Protein AF-A0A926W5D8-F1 (afdb_monomer)

Structure (mmCIF, N/CA/C/O backbone):
data_AF-A0A926W5D8-F1
#
_entry.id   AF-A0A926W5D8-F1
#
loop_
_atom_site.group_PDB
_atom_site.id
_atom_site.type_symbol
_atom_site.label_atom_id
_atom_site.label_alt_id
_atom_site.label_comp_id
_atom_site.label_asym_id
_atom_site.label_entity_id
_atom_site.label_seq_id
_atom_site.pdbx_PDB_ins_code
_atom_site.Cartn_x
_atom_site.Cartn_y
_atom_site.Cartn_z
_atom_site.occupancy
_atom_site.B_iso_or_equiv
_atom_site.auth_seq_id
_atom_site.auth_comp_id
_atom_site.auth_asym_id
_atom_site.auth_atom_id
_atom_site.pdbx_PDB_model_num
ATOM 1 N N . MET A 1 1 ? -8.464 -60.034 20.228 1.00 58.16 1 MET A N 1
ATOM 2 C CA . MET A 1 1 ? -7.398 -59.024 20.022 1.00 58.16 1 MET A CA 1
ATOM 3 C C . MET A 1 1 ? -7.076 -58.786 18.545 1.00 58.16 1 MET A C 1
ATOM 5 O O . MET A 1 1 ? -7.146 -57.639 18.139 1.00 58.16 1 MET A O 1
ATOM 9 N N . ARG A 1 2 ? -6.805 -59.811 17.714 1.00 66.62 2 ARG A N 1
ATOM 10 C CA . ARG A 1 2 ? -6.496 -59.608 16.275 1.00 66.62 2 ARG A CA 1
ATOM 11 C C . ARG A 1 2 ? -7.641 -59.012 15.434 1.00 66.62 2 ARG A C 1
ATOM 13 O O . ARG A 1 2 ? -7.372 -58.169 14.594 1.00 66.62 2 ARG A O 1
ATOM 20 N N . SER A 1 3 ? -8.904 -59.389 15.672 1.00 74.62 3 SER A N 1
ATOM 21 C CA . SER A 1 3 ? -10.040 -58.833 14.907 1.00 74.62 3 SER A CA 1
ATOM 22 C C . SER A 1 3 ? -10.302 -57.352 15.201 1.00 74.62 3 SER A C 1
ATOM 24 O O . 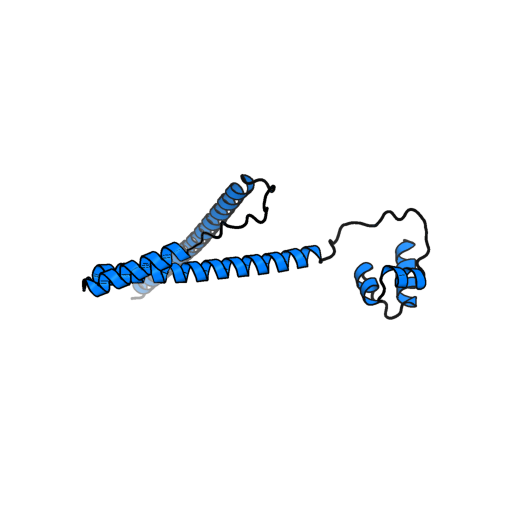SER A 1 3 ? -10.658 -56.614 14.291 1.00 74.62 3 SER A O 1
ATOM 26 N N . GLN A 1 4 ? -10.075 -56.915 16.445 1.00 73.50 4 GLN A N 1
ATOM 27 C CA . GLN A 1 4 ? -10.210 -55.515 16.861 1.00 73.50 4 GLN A CA 1
ATOM 28 C C . GLN A 1 4 ? -9.165 -54.640 16.154 1.00 73.50 4 GLN A C 1
ATOM 30 O O . GLN A 1 4 ? -9.511 -53.661 15.511 1.00 73.50 4 GLN A O 1
ATOM 35 N N . GLN A 1 5 ? -7.900 -55.078 16.156 1.00 73.25 5 GLN A N 1
ATOM 36 C CA . GLN A 1 5 ? -6.801 -54.380 15.476 1.00 73.25 5 GLN A CA 1
ATOM 37 C C . GLN A 1 5 ? -7.017 -54.265 13.961 1.00 73.25 5 GLN A C 1
ATOM 39 O O . GLN A 1 5 ? -6.606 -53.286 13.345 1.00 73.25 5 GLN A O 1
ATOM 44 N N . GLN A 1 6 ? -7.671 -55.254 13.352 1.00 78.94 6 GLN A N 1
ATOM 45 C CA . GLN A 1 6 ? -7.955 -55.253 11.920 1.00 78.94 6 GLN A CA 1
ATOM 46 C C . GLN A 1 6 ? -9.129 -54.330 11.558 1.00 78.94 6 GLN A C 1
ATOM 48 O O . GLN A 1 6 ? -9.092 -53.680 10.516 1.00 78.94 6 GLN A O 1
ATOM 53 N N . GLN A 1 7 ? -10.129 -54.214 12.438 1.00 81.69 7 GLN A N 1
ATOM 54 C CA . GLN A 1 7 ? -11.195 -53.215 12.313 1.00 81.69 7 GLN A CA 1
ATOM 55 C C . GLN A 1 7 ? -10.663 -51.792 12.510 1.00 81.69 7 GLN A C 1
ATOM 57 O O . GLN A 1 7 ? -10.988 -50.913 11.714 1.00 81.69 7 GLN A O 1
ATOM 62 N N . ASP A 1 8 ? -9.794 -51.580 13.501 1.00 80.12 8 ASP A N 1
ATOM 63 C CA . ASP A 1 8 ? -9.169 -50.279 13.758 1.00 80.12 8 ASP A CA 1
ATOM 64 C C . ASP A 1 8 ? -8.292 -49.839 12.576 1.00 80.12 8 ASP A C 1
ATOM 66 O O . ASP A 1 8 ? -8.332 -48.682 12.159 1.00 80.12 8 ASP A O 1
ATOM 70 N N . PHE A 1 9 ? -7.546 -50.767 11.969 1.00 83.06 9 PHE A N 1
ATOM 71 C CA . PHE A 1 9 ? -6.726 -50.477 10.792 1.00 83.06 9 PHE A CA 1
ATOM 72 C C . PHE A 1 9 ? -7.561 -50.087 9.563 1.00 83.06 9 PHE A C 1
ATOM 74 O O . PHE A 1 9 ? -7.244 -49.102 8.893 1.00 83.06 9 PHE A O 1
ATOM 81 N N . GLU A 1 10 ? -8.651 -50.805 9.273 1.00 84.44 10 GLU A N 1
ATOM 82 C CA . GLU A 1 10 ? -9.549 -50.437 8.168 1.00 84.44 10 GLU A CA 1
ATOM 83 C C . GLU A 1 10 ? -10.284 -49.114 8.441 1.00 84.44 10 GLU A C 1
ATOM 85 O O . GLU A 1 10 ? -10.462 -48.312 7.524 1.00 84.44 10 GLU A O 1
ATOM 90 N N . ALA A 1 11 ? -10.638 -48.818 9.696 1.00 83.31 11 ALA A N 1
ATOM 91 C CA . ALA A 1 11 ? -11.208 -47.524 10.071 1.00 83.31 11 ALA A CA 1
ATOM 92 C C . ALA A 1 11 ? -10.214 -46.370 9.843 1.00 83.31 11 ALA A C 1
ATOM 94 O O . ALA A 1 11 ? -10.575 -45.349 9.255 1.00 83.31 11 ALA A O 1
ATOM 95 N N . ILE A 1 12 ? -8.946 -46.546 10.231 1.00 82.56 12 ILE A N 1
ATOM 96 C CA . ILE A 1 12 ? -7.879 -45.561 9.993 1.00 82.56 12 ILE A CA 1
ATOM 97 C C . ILE A 1 12 ? -7.663 -45.345 8.493 1.00 82.56 12 ILE A C 1
ATOM 99 O O . ILE A 1 12 ? -7.577 -44.206 8.035 1.00 82.56 12 ILE A O 1
ATOM 103 N N . LYS A 1 13 ? -7.623 -46.423 7.709 1.00 84.00 13 LYS A N 1
ATOM 104 C CA . LYS A 1 13 ? -7.460 -46.366 6.253 1.00 84.00 13 LYS A CA 1
ATOM 105 C C . LYS A 1 13 ? -8.616 -45.632 5.572 1.00 84.00 13 LYS A C 1
ATOM 107 O O . LYS A 1 13 ? -8.371 -44.772 4.727 1.00 84.00 13 LYS A O 1
ATOM 112 N N . ASN A 1 14 ? -9.855 -45.914 5.968 1.00 84.44 14 ASN A N 1
ATOM 113 C CA . ASN A 1 14 ? -11.032 -45.225 5.441 1.00 84.44 14 ASN A CA 1
ATOM 114 C C . ASN A 1 14 ? -11.037 -43.737 5.813 1.00 84.44 14 ASN A C 1
ATOM 116 O O . ASN A 1 14 ? -11.341 -42.902 4.964 1.00 84.44 14 ASN A O 1
ATOM 120 N N . ASN A 1 15 ? -10.628 -43.392 7.037 1.00 84.38 15 ASN A N 1
ATOM 121 C CA . ASN A 1 15 ? -10.503 -42.000 7.469 1.00 84.38 15 ASN A CA 1
ATOM 122 C C . ASN A 1 15 ? -9.410 -41.250 6.698 1.00 84.38 15 ASN A C 1
ATOM 124 O O . ASN A 1 15 ? -9.640 -40.127 6.256 1.00 84.38 15 ASN A O 1
ATOM 128 N N . LEU A 1 16 ? -8.247 -41.868 6.480 1.00 81.44 16 LEU A N 1
ATOM 129 C CA . LEU A 1 16 ? -7.168 -41.281 5.679 1.00 81.44 16 LEU A CA 1
ATOM 130 C C . LEU A 1 16 ? -7.580 -41.098 4.216 1.00 81.44 16 LEU A C 1
ATOM 132 O O . LEU A 1 16 ? -7.290 -40.062 3.620 1.00 81.44 16 LEU A O 1
ATOM 136 N N . TYR A 1 17 ? -8.296 -42.068 3.647 1.00 83.44 17 TYR A N 1
ATOM 137 C CA . TYR A 1 17 ? -8.824 -41.967 2.291 1.00 83.44 17 TYR A CA 1
ATOM 138 C C . TYR A 1 17 ? -9.866 -40.847 2.173 1.00 83.44 17 TYR A C 1
ATOM 140 O O . TYR A 1 17 ? -9.778 -40.016 1.270 1.00 83.44 17 TYR A O 1
ATOM 148 N N . ALA A 1 18 ? -10.809 -40.764 3.115 1.00 82.50 18 ALA A N 1
ATOM 149 C CA . ALA A 1 18 ? -11.809 -39.701 3.159 1.00 82.50 18 ALA A CA 1
ATOM 150 C C . ALA A 1 18 ? -11.169 -38.314 3.340 1.00 82.50 18 ALA A C 1
ATOM 152 O O . ALA A 1 18 ? -11.553 -37.371 2.648 1.00 82.50 18 ALA A O 1
ATOM 153 N N . ALA A 1 19 ? -10.155 -38.202 4.202 1.00 80.12 19 ALA A N 1
ATOM 154 C CA . ALA A 1 19 ? -9.382 -36.977 4.376 1.00 80.12 19 ALA A CA 1
ATOM 155 C C . ALA A 1 19 ? -8.660 -36.585 3.079 1.00 80.12 19 ALA A C 1
ATOM 157 O O . ALA A 1 19 ? -8.774 -35.443 2.646 1.00 80.12 19 ALA A O 1
ATOM 158 N N . GLY A 1 20 ? -8.003 -37.532 2.400 1.00 77.31 20 GLY A N 1
ATOM 159 C CA . GLY A 1 20 ? -7.343 -37.288 1.115 1.00 77.31 20 GLY A CA 1
ATOM 160 C C . GLY A 1 20 ? -8.312 -36.815 0.027 1.00 77.31 20 GLY A C 1
ATOM 161 O O . GLY A 1 20 ? -8.051 -35.820 -0.648 1.00 77.31 20 GLY A O 1
ATOM 162 N N . VAL A 1 21 ? -9.472 -37.468 -0.099 1.00 83.88 21 VAL A N 1
ATOM 163 C CA . VAL A 1 21 ? -10.533 -37.055 -1.033 1.00 83.88 21 VAL A CA 1
ATOM 164 C C . VAL A 1 21 ? -11.063 -35.662 -0.686 1.00 83.88 21 VAL A C 1
ATOM 166 O O . VAL A 1 21 ? -11.302 -34.858 -1.586 1.00 83.88 21 VAL A O 1
ATOM 169 N N . SER A 1 22 ? -11.228 -35.353 0.602 1.00 77.69 22 SER A N 1
ATOM 170 C CA . SER A 1 22 ? -11.664 -34.032 1.058 1.00 77.69 22 SER A CA 1
ATOM 171 C C . SER A 1 22 ? -10.646 -32.946 0.713 1.00 77.69 22 SER A C 1
ATOM 173 O O . SER A 1 22 ? -11.037 -31.886 0.232 1.00 77.69 22 SER A O 1
ATOM 175 N N . THR A 1 23 ? -9.351 -33.206 0.893 1.00 81.19 23 THR A N 1
ATOM 176 C CA . THR A 1 23 ? -8.285 -32.252 0.557 1.00 81.19 23 THR A CA 1
ATOM 177 C C . THR A 1 23 ? -8.233 -31.974 -0.942 1.00 81.19 23 THR A C 1
ATOM 179 O O . THR A 1 23 ? -8.147 -30.820 -1.348 1.00 81.19 23 THR A O 1
ATOM 182 N N . VAL A 1 24 ? -8.354 -33.008 -1.781 1.00 81.12 24 VAL A N 1
ATOM 183 C CA . VAL A 1 24 ? -8.385 -32.834 -3.244 1.00 81.12 24 VAL A CA 1
ATOM 184 C C . VAL A 1 24 ? -9.626 -32.053 -3.679 1.00 81.12 24 VAL A C 1
ATOM 186 O O . VAL A 1 24 ? -9.532 -31.175 -4.532 1.00 81.12 24 VAL A O 1
ATOM 189 N N . LYS A 1 25 ? -10.788 -32.312 -3.066 1.00 81.81 25 LYS A N 1
ATOM 190 C CA . LYS A 1 25 ? -12.007 -31.529 -3.320 1.00 81.81 25 LYS A CA 1
ATOM 191 C C . LYS A 1 25 ? -11.865 -30.073 -2.881 1.00 81.81 25 LYS A C 1
ATOM 193 O O . LYS A 1 25 ? -12.323 -29.196 -3.601 1.00 81.81 25 LYS A O 1
ATOM 198 N N . ALA A 1 26 ? -11.222 -29.815 -1.744 1.00 77.25 26 ALA A N 1
ATOM 199 C CA . ALA A 1 26 ? -10.960 -28.459 -1.273 1.00 77.25 26 ALA A CA 1
ATOM 200 C C . ALA A 1 26 ? -10.006 -27.708 -2.213 1.00 77.25 26 ALA A C 1
ATOM 202 O O . ALA A 1 26 ? -10.279 -26.565 -2.563 1.00 77.25 26 ALA A O 1
ATOM 203 N N . ALA A 1 27 ? -8.944 -28.366 -2.689 1.00 75.94 27 ALA A N 1
ATOM 204 C CA . ALA A 1 27 ? -8.030 -27.794 -3.675 1.00 75.94 27 ALA A CA 1
ATOM 205 C C . ALA A 1 27 ? -8.747 -27.478 -4.998 1.00 75.94 27 ALA A C 1
ATOM 207 O O . ALA A 1 27 ? -8.574 -26.395 -5.546 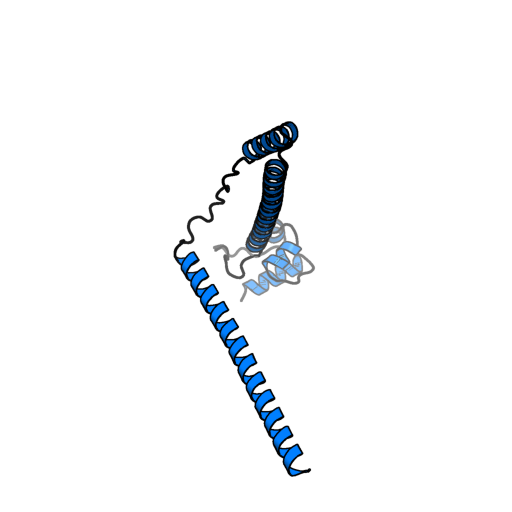1.00 75.94 27 ALA A O 1
ATOM 208 N N . LYS A 1 28 ? -9.617 -28.382 -5.465 1.00 80.75 28 LYS A N 1
ATOM 209 C CA . LYS A 1 28 ? -10.431 -28.154 -6.664 1.00 80.75 28 LYS A CA 1
ATOM 210 C C . LYS A 1 28 ? -11.416 -26.995 -6.485 1.00 80.75 28 LYS A C 1
ATOM 212 O O . LYS A 1 28 ? -11.543 -26.166 -7.373 1.00 80.75 28 LYS A O 1
ATOM 217 N N . ALA A 1 29 ? -12.072 -26.897 -5.329 1.00 78.88 29 ALA A N 1
ATOM 218 C CA . ALA A 1 29 ? -12.956 -25.773 -5.028 1.00 78.88 29 ALA A CA 1
ATOM 219 C C . ALA A 1 29 ? -12.185 -24.442 -4.968 1.00 78.88 29 ALA A C 1
ATOM 221 O O . ALA A 1 29 ? -12.692 -23.419 -5.413 1.00 78.88 29 ALA A O 1
ATOM 222 N N . GLN A 1 30 ? -10.951 -24.452 -4.458 1.00 73.19 30 GLN A N 1
ATOM 223 C CA . GLN A 1 30 ? -10.083 -23.275 -4.453 1.00 73.19 30 GLN A CA 1
ATOM 224 C C . GLN A 1 30 ? -9.671 -22.861 -5.874 1.00 73.19 30 GLN A C 1
ATOM 226 O O . GLN A 1 30 ? -9.662 -21.671 -6.177 1.00 73.19 30 GLN A O 1
ATOM 231 N N . GLU A 1 31 ? -9.370 -23.825 -6.746 1.00 74.62 31 GLU A N 1
ATOM 232 C CA . GLU A 1 31 ? -9.093 -23.581 -8.165 1.00 74.62 31 GLU A CA 1
ATOM 233 C C . GLU A 1 31 ? -10.324 -23.010 -8.883 1.00 74.62 31 GLU A C 1
ATOM 235 O O . GLU A 1 31 ? -10.219 -21.997 -9.564 1.00 74.62 31 GLU A O 1
ATOM 240 N N . GLU A 1 32 ? -11.508 -23.588 -8.667 1.00 78.12 32 GLU A N 1
ATOM 241 C CA . GLU A 1 32 ? -12.767 -23.097 -9.242 1.00 78.12 32 GLU A CA 1
ATOM 242 C C . GLU A 1 32 ? -13.097 -21.674 -8.767 1.00 78.12 32 GLU A C 1
ATOM 244 O O . GLU A 1 32 ? -13.471 -20.826 -9.579 1.00 78.12 32 GLU A O 1
ATOM 249 N N . MET A 1 33 ? -12.904 -21.370 -7.477 1.00 70.56 33 MET A N 1
ATOM 250 C CA . MET A 1 33 ? -13.068 -20.009 -6.953 1.00 70.56 33 MET A CA 1
ATOM 251 C C . MET A 1 33 ? -12.072 -19.039 -7.586 1.00 70.56 33 MET A C 1
ATOM 253 O O . MET A 1 33 ? -12.460 -17.933 -7.951 1.00 70.56 33 MET A O 1
ATOM 257 N N . PHE A 1 34 ? -10.811 -19.446 -7.751 1.00 75.69 34 PHE A N 1
ATOM 258 C CA . PHE A 1 34 ? -9.791 -18.615 -8.384 1.00 75.69 34 PHE A CA 1
ATOM 259 C C . PHE A 1 34 ? -10.142 -18.311 -9.845 1.00 75.69 34 PHE A C 1
ATOM 261 O O . PHE A 1 34 ? -10.134 -17.148 -10.249 1.00 75.69 34 PHE A O 1
ATOM 268 N N . THR A 1 35 ? -10.539 -19.324 -10.615 1.00 74.81 35 THR A N 1
ATOM 269 C CA . THR A 1 35 ? -10.989 -19.153 -12.002 1.00 74.81 35 THR A CA 1
ATOM 270 C C . THR A 1 35 ? -12.215 -18.251 -12.078 1.00 74.81 35 THR A C 1
ATOM 272 O O . THR A 1 35 ? -12.209 -17.297 -12.844 1.00 74.81 35 THR A O 1
ATOM 275 N N . THR A 1 36 ? -13.207 -18.452 -11.207 1.00 75.25 36 THR A N 1
ATOM 276 C CA . THR A 1 36 ? -14.405 -17.596 -11.149 1.00 75.25 36 THR A CA 1
ATOM 277 C C . THR A 1 36 ? -14.040 -16.143 -10.828 1.00 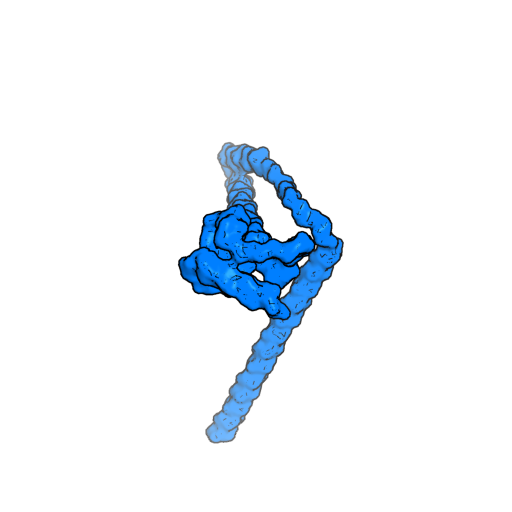75.25 36 THR A C 1
ATOM 279 O O . THR A 1 36 ? -14.591 -15.216 -11.413 1.00 75.25 36 THR A O 1
ATOM 282 N N . THR A 1 37 ? -13.083 -15.910 -9.920 1.00 64.94 37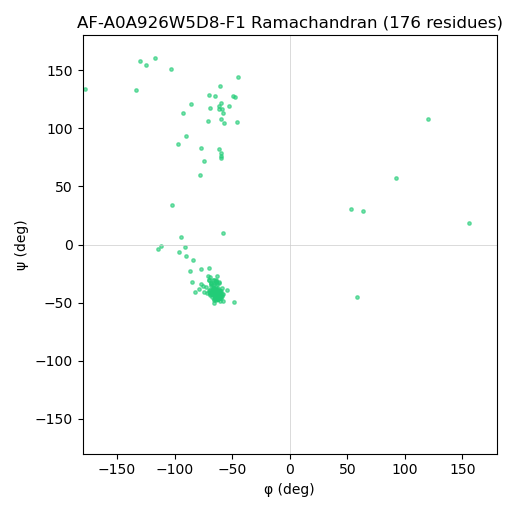 THR A N 1
ATOM 283 C CA . THR A 1 37 ? -12.612 -14.546 -9.630 1.00 64.94 37 THR A CA 1
ATOM 284 C C . THR A 1 37 ? -11.839 -13.932 -10.790 1.00 64.94 37 THR A C 1
ATOM 286 O O . THR A 1 37 ? -11.968 -12.734 -11.021 1.00 64.94 37 THR A O 1
ATOM 289 N N . LEU A 1 38 ? -11.065 -14.724 -11.535 1.00 67.56 38 LEU A N 1
ATOM 290 C CA . LEU A 1 38 ? -10.379 -14.252 -12.735 1.00 67.56 38 LEU A CA 1
ATOM 291 C C . LEU A 1 38 ? -11.364 -13.921 -13.852 1.00 67.56 38 LEU A C 1
ATOM 293 O O . LEU A 1 38 ? -11.201 -12.887 -14.487 1.00 67.56 38 LEU A O 1
ATOM 297 N N . GLU A 1 39 ? -12.390 -14.747 -14.049 1.00 71.00 39 GLU A N 1
ATOM 298 C CA . GLU A 1 39 ? -13.462 -14.502 -15.013 1.00 71.00 39 GLU A CA 1
ATOM 299 C C . GLU A 1 39 ? -14.237 -13.230 -14.648 1.00 71.00 39 GLU A C 1
ATOM 301 O O . GLU A 1 39 ? -14.377 -12.342 -15.484 1.00 71.00 39 GLU A O 1
ATOM 306 N N . ALA A 1 40 ? -14.618 -13.065 -13.376 1.00 70.75 40 ALA A N 1
ATOM 307 C CA . ALA A 1 40 ? -15.280 -11.855 -12.888 1.00 70.75 40 ALA A CA 1
ATOM 308 C C . ALA A 1 40 ? -14.402 -10.598 -13.027 1.00 70.75 40 ALA A C 1
ATOM 310 O O . ALA A 1 40 ? -14.901 -9.523 -13.358 1.00 70.75 40 ALA A O 1
ATOM 311 N N . LEU A 1 41 ? -13.089 -10.717 -12.797 1.00 64.19 41 LEU A N 1
ATOM 312 C CA . LEU A 1 41 ? -12.147 -9.631 -13.062 1.00 64.19 41 LEU A CA 1
ATOM 313 C C . LEU A 1 41 ? -12.066 -9.349 -14.564 1.00 64.19 41 LEU A C 1
ATOM 315 O O . LEU A 1 41 ? -12.175 -8.193 -14.953 1.00 64.19 41 LEU A O 1
ATOM 319 N N . SER A 1 42 ? -11.927 -10.366 -15.415 1.00 65.94 42 SER A N 1
ATOM 320 C CA . SER A 1 42 ? -11.874 -10.165 -16.864 1.00 65.94 42 SER A CA 1
ATOM 321 C C . SER A 1 42 ? -13.151 -9.532 -17.406 1.00 65.94 42 SER A C 1
ATOM 323 O O . SER A 1 42 ? -13.050 -8.602 -18.190 1.00 65.94 42 SER A O 1
ATOM 325 N N . GLU A 1 43 ? -14.330 -9.920 -16.918 1.00 66.56 43 GLU A N 1
ATOM 326 C CA . GLU A 1 43 ? -15.610 -9.332 -17.321 1.00 66.56 43 GLU A CA 1
ATOM 327 C C . GLU A 1 43 ? -15.733 -7.874 -16.840 1.00 66.56 43 GLU A C 1
ATOM 329 O O . GLU A 1 43 ? -16.164 -6.996 -17.591 1.00 66.56 43 GLU A O 1
ATOM 334 N N . ALA A 1 44 ? -15.261 -7.574 -15.622 1.00 61.22 44 ALA A N 1
ATOM 335 C CA . ALA A 1 44 ? -15.187 -6.203 -15.117 1.00 61.22 44 ALA A CA 1
ATOM 336 C C . ALA A 1 44 ? -14.220 -5.319 -15.928 1.00 61.22 44 ALA A C 1
ATOM 338 O O . ALA A 1 44 ? -14.463 -4.119 -16.070 1.00 61.22 44 ALA A O 1
ATOM 339 N N . TYR A 1 45 ? -13.144 -5.897 -16.469 1.00 56.44 45 TYR A N 1
ATOM 340 C CA . TYR A 1 45 ? -12.174 -5.187 -17.304 1.00 56.44 45 TYR A CA 1
ATOM 341 C C . TYR A 1 45 ? -12.584 -5.120 -18.784 1.00 56.44 45 TYR A C 1
ATOM 343 O O . TYR A 1 45 ? -12.319 -4.109 -19.419 1.00 56.44 45 TYR A O 1
ATOM 351 N N . GLU A 1 46 ? -13.278 -6.114 -19.341 1.00 55.56 46 GLU A N 1
ATOM 352 C CA . GLU A 1 46 ? -13.780 -6.089 -20.726 1.00 55.56 46 GLU A CA 1
ATOM 353 C C . GLU A 1 46 ? -14.907 -5.058 -20.921 1.00 55.56 46 GLU A C 1
ATOM 355 O O . GLU A 1 46 ? -15.038 -4.484 -22.004 1.00 55.56 46 GLU A O 1
ATOM 360 N N . GLY A 1 47 ? -15.671 -4.748 -19.865 1.00 50.09 47 GLY A N 1
ATOM 361 C CA . GLY A 1 47 ? -16.634 -3.639 -19.851 1.00 50.09 47 GLY A CA 1
ATOM 362 C C . GLY A 1 47 ? -15.993 -2.242 -19.842 1.00 50.09 47 GLY A C 1
ATOM 363 O O . GLY A 1 47 ? -16.635 -1.267 -20.239 1.00 50.09 47 GLY A O 1
ATOM 364 N N . MET A 1 48 ? -14.721 -2.131 -19.444 1.00 49.12 48 MET A N 1
ATOM 365 C CA . MET A 1 48 ? -13.902 -0.929 -19.609 1.00 49.12 48 MET A CA 1
ATOM 366 C C . MET A 1 48 ? -13.052 -1.103 -20.862 1.00 49.12 48 MET A C 1
ATOM 368 O O . MET A 1 48 ? -11.918 -1.572 -20.809 1.00 49.12 48 MET A O 1
ATOM 372 N N . GLY A 1 49 ? -13.612 -0.739 -22.017 1.00 43.34 49 GLY A N 1
ATOM 373 C CA . GLY A 1 49 ? -12.857 -0.719 -23.266 1.00 43.34 49 GLY A CA 1
ATOM 374 C C . GLY A 1 49 ? -11.479 -0.073 -23.075 1.00 43.34 49 GLY A C 1
ATOM 375 O O . GLY A 1 49 ? -11.335 0.891 -22.331 1.00 43.34 49 GLY A O 1
ATOM 376 N N . VAL A 1 50 ? -10.477 -0.595 -23.786 1.00 46.41 50 VAL A N 1
ATOM 377 C CA . VAL A 1 50 ? -9.039 -0.229 -23.762 1.00 46.41 50 VAL A CA 1
ATOM 378 C C . VAL A 1 50 ? -8.759 1.256 -24.105 1.00 46.41 50 VAL A C 1
ATOM 380 O O . VAL A 1 50 ? -7.619 1.680 -24.268 1.00 46.41 50 VAL A O 1
ATOM 383 N N . ASN A 1 51 ? -9.790 2.089 -24.184 1.00 41.06 51 ASN A N 1
ATOM 384 C CA . ASN A 1 51 ? -9.677 3.528 -24.287 1.00 41.06 51 ASN A CA 1
ATOM 385 C C . ASN A 1 51 ? -9.729 4.127 -22.882 1.00 41.06 51 ASN A C 1
ATOM 387 O O . ASN A 1 51 ? -10.778 4.132 -22.250 1.00 41.06 51 ASN A O 1
ATOM 391 N N . GLN A 1 52 ? -8.599 4.702 -22.471 1.00 41.53 52 GLN A N 1
ATOM 392 C CA . GLN A 1 52 ? -8.371 5.437 -21.224 1.00 41.53 52 GLN A CA 1
ATOM 393 C C . GLN A 1 52 ? -7.853 4.608 -20.036 1.00 41.53 52 GLN A C 1
ATOM 395 O O . GLN A 1 52 ? -8.321 4.737 -18.912 1.00 41.53 52 GLN A O 1
ATOM 400 N N . ILE A 1 53 ? -6.713 3.936 -20.227 1.00 43.50 53 ILE A N 1
ATOM 401 C CA . ILE A 1 53 ? -5.604 4.211 -19.295 1.00 43.50 53 ILE A CA 1
ATOM 402 C C . ILE A 1 53 ? -4.977 5.539 -19.751 1.00 43.50 53 ILE A C 1
ATOM 404 O O . ILE A 1 53 ? -3.821 5.609 -20.158 1.00 43.50 53 ILE A O 1
ATOM 408 N N . GLU A 1 54 ? -5.771 6.614 -19.766 1.00 40.09 54 GLU A N 1
ATOM 409 C CA . GLU A 1 54 ? -5.175 7.915 -19.523 1.00 40.09 54 GLU A CA 1
ATOM 410 C C . GLU A 1 54 ? -4.591 7.779 -18.125 1.00 40.09 54 GLU A C 1
ATOM 412 O O . GLU A 1 54 ? -5.205 7.171 -17.243 1.00 40.09 54 GLU A O 1
ATOM 417 N N . ALA A 1 55 ? -3.372 8.267 -17.937 1.00 45.09 55 ALA A N 1
ATOM 418 C CA . ALA A 1 55 ? -2.862 8.545 -16.612 1.00 45.09 55 ALA A CA 1
ATOM 419 C C . ALA A 1 55 ? -3.812 9.574 -15.985 1.00 45.09 55 ALA A C 1
ATOM 421 O O . ALA A 1 55 ? -3.553 10.771 -16.022 1.00 45.09 55 ALA A O 1
ATOM 422 N N . GLY A 1 56 ? -4.966 9.115 -15.501 1.00 42.03 56 GLY A N 1
ATOM 423 C CA . GLY A 1 56 ? -5.839 9.893 -14.665 1.00 42.03 56 GLY A CA 1
ATOM 424 C C . GLY A 1 56 ? -4.980 10.224 -13.473 1.00 42.03 56 GLY A C 1
ATOM 425 O O . GLY A 1 56 ? -4.610 9.327 -12.713 1.00 42.03 56 GLY A O 1
ATOM 426 N N . GLU A 1 57 ? -4.584 11.489 -13.377 1.00 46.06 57 GLU A N 1
ATOM 427 C CA . GLU A 1 57 ? -4.170 12.065 -12.115 1.00 46.06 57 GLU A CA 1
ATOM 428 C C . GLU A 1 57 ? -5.237 11.626 -11.118 1.00 46.06 57 GLU A C 1
ATOM 430 O O . GLU A 1 57 ? -6.382 12.082 -11.177 1.00 46.06 57 GLU A O 1
ATOM 435 N N . GLU A 1 58 ? -4.903 10.657 -10.258 1.00 55.25 58 GLU A N 1
ATOM 436 C CA . GLU A 1 58 ? -5.723 10.418 -9.084 1.00 55.25 58 GLU A CA 1
ATOM 437 C C . GLU A 1 58 ? -5.913 11.797 -8.462 1.00 55.25 58 GLU A C 1
ATOM 439 O O . GLU A 1 58 ? -4.908 12.498 -8.289 1.00 55.25 58 GLU A O 1
ATOM 444 N N . PRO A 1 59 ? -7.153 12.233 -8.178 1.00 51.09 59 PRO A N 1
ATOM 445 C CA . PRO A 1 59 ? -7.350 13.507 -7.528 1.00 51.09 59 PRO A CA 1
ATOM 446 C C . PRO A 1 59 ? -6.566 13.431 -6.223 1.00 51.09 59 PRO A C 1
ATOM 448 O O . PRO A 1 59 ? -6.965 12.730 -5.287 1.00 51.09 59 PRO A O 1
ATOM 451 N N . MET A 1 60 ? -5.412 14.106 -6.203 1.00 55.12 60 MET A N 1
ATOM 452 C CA . MET A 1 60 ? -4.589 14.352 -5.032 1.00 55.12 60 MET A CA 1
ATOM 453 C C . MET A 1 60 ? -5.481 15.162 -4.110 1.00 55.12 60 MET A C 1
ATOM 455 O O . MET A 1 60 ? -5.509 16.388 -4.135 1.00 55.12 60 MET A O 1
ATOM 459 N N . THR A 1 61 ? -6.328 14.448 -3.379 1.00 65.88 61 THR A N 1
ATOM 460 C CA . THR A 1 61 ? -7.252 15.052 -2.443 1.00 65.88 61 THR A CA 1
ATOM 461 C C . THR A 1 61 ? -6.351 15.526 -1.331 1.00 65.88 61 THR A C 1
ATOM 463 O O . THR A 1 61 ? -5.776 14.698 -0.616 1.00 65.88 61 THR A O 1
ATOM 466 N N . ASP A 1 62 ? -6.146 16.837 -1.278 1.00 71.69 62 ASP A N 1
ATOM 467 C CA . ASP A 1 62 ? -5.324 17.462 -0.263 1.00 71.69 62 ASP A CA 1
ATOM 468 C C . ASP A 1 62 ? -5.904 17.109 1.109 1.00 71.69 62 ASP A C 1
ATOM 470 O O . ASP A 1 62 ? -7.038 17.456 1.445 1.00 71.69 62 ASP A O 1
ATOM 474 N N . VAL A 1 63 ? -5.140 16.326 1.868 1.00 76.69 63 VAL A N 1
ATOM 475 C CA . VAL A 1 63 ? -5.543 15.822 3.184 1.00 76.69 63 VAL A CA 1
ATOM 476 C C . VAL A 1 63 ? -5.109 16.786 4.289 1.00 76.69 63 VAL A C 1
ATOM 478 O O . VAL A 1 63 ? -5.565 16.652 5.423 1.00 76.69 63 VAL A O 1
ATOM 481 N N . SER A 1 64 ? -4.284 17.789 3.964 1.00 79.06 64 SER A N 1
ATOM 482 C CA . SER A 1 64 ? -3.804 18.827 4.883 1.00 79.06 64 SER A CA 1
ATOM 483 C C . SER A 1 64 ? -4.926 19.478 5.706 1.00 79.06 64 SER A C 1
ATOM 485 O O . SER A 1 64 ? -4.820 19.463 6.935 1.00 79.06 64 SER A O 1
ATOM 487 N N . PRO A 1 65 ? -6.054 19.939 5.117 1.00 83.69 65 PRO A N 1
ATOM 488 C CA . PRO A 1 65 ? -7.147 20.526 5.903 1.00 83.69 65 PRO A CA 1
ATOM 489 C C . PRO A 1 65 ? -7.799 19.534 6.879 1.00 83.69 65 PRO A C 1
ATOM 491 O O . PRO A 1 65 ? -8.341 19.925 7.915 1.00 83.69 65 PRO A O 1
ATOM 494 N N . LEU A 1 66 ? -7.754 18.236 6.571 1.00 82.62 66 LEU A N 1
ATOM 495 C CA . LEU A 1 66 ? -8.321 17.185 7.413 1.00 82.62 66 LEU A CA 1
ATOM 496 C C . LEU A 1 66 ? -7.390 16.860 8.593 1.00 82.62 66 LEU A C 1
ATOM 498 O O . LEU A 1 66 ? -7.865 16.686 9.715 1.00 82.62 66 LEU A O 1
ATOM 502 N N . VAL A 1 67 ? -6.074 16.867 8.358 1.00 85.19 67 VAL A N 1
ATOM 503 C CA . VAL A 1 67 ? -5.043 16.732 9.401 1.00 85.19 67 VAL A CA 1
ATOM 504 C C . VAL A 1 67 ? -5.093 17.913 10.371 1.00 85.19 67 VAL A C 1
ATOM 506 O O . VAL A 1 67 ? -5.145 17.703 11.582 1.00 85.19 67 VAL A O 1
ATOM 509 N N . GLU A 1 68 ? -5.153 19.148 9.867 1.00 88.50 68 GLU A N 1
ATOM 510 C CA . GLU A 1 68 ? -5.239 20.357 10.701 1.00 88.50 68 GLU A CA 1
ATOM 511 C C . GLU A 1 68 ? -6.470 20.340 11.619 1.00 88.50 68 GLU A C 1
ATOM 513 O O . GLU A 1 68 ? -6.373 20.637 12.813 1.00 88.50 68 GLU A O 1
ATOM 518 N N . ASN A 1 69 ? -7.625 19.919 11.093 1.00 88.50 69 ASN A N 1
ATOM 519 C CA . ASN A 1 69 ? -8.854 19.796 11.874 1.00 88.50 69 ASN A CA 1
ATOM 520 C C . ASN A 1 69 ? -8.740 18.715 12.965 1.00 88.50 69 ASN A C 1
ATOM 522 O O . ASN A 1 69 ? -9.131 18.944 14.110 1.00 88.50 69 ASN A O 1
ATOM 526 N N . LEU A 1 70 ? -8.159 17.551 12.659 1.00 87.81 70 LEU A N 1
ATOM 527 C CA . LEU A 1 70 ? -7.956 16.488 13.650 1.00 87.81 70 LEU A CA 1
ATOM 528 C C . LEU A 1 70 ? -6.955 16.885 14.744 1.00 87.81 70 LEU A C 1
ATOM 530 O O . LEU A 1 70 ? -7.178 16.577 15.916 1.00 87.81 70 LEU A O 1
ATOM 534 N N . LEU A 1 71 ? -5.901 17.629 14.400 1.00 88.06 71 LEU A N 1
ATOM 535 C CA . LEU A 1 71 ? -4.970 18.193 15.381 1.00 88.06 71 LEU A CA 1
ATOM 536 C C . LEU A 1 71 ? -5.664 19.204 16.305 1.00 88.06 71 LEU A C 1
ATOM 538 O O . LEU A 1 71 ? -5.445 19.176 1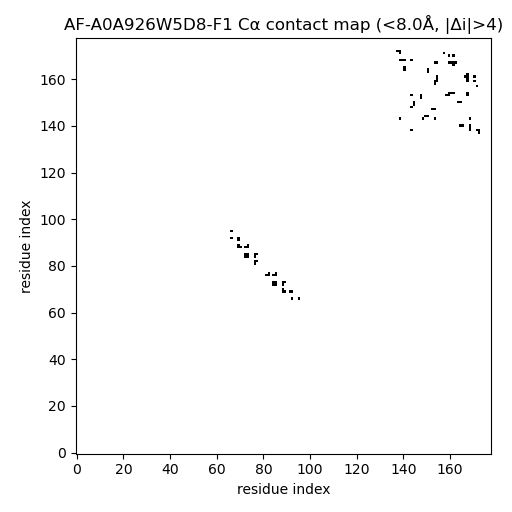7.519 1.00 88.06 71 LEU A O 1
ATOM 542 N N . ALA A 1 72 ? -6.550 20.044 15.763 1.00 88.69 72 ALA A N 1
ATOM 543 C CA . ALA A 1 72 ? -7.364 20.957 16.560 1.00 88.69 72 ALA A CA 1
ATOM 544 C C . ALA A 1 72 ? -8.346 20.204 17.479 1.00 88.69 72 ALA A C 1
ATOM 546 O O . ALA A 1 72 ? -8.493 20.562 18.649 1.00 88.69 72 ALA A O 1
ATOM 547 N N . GLN A 1 73 ? -8.975 19.124 16.998 1.00 86.19 73 GLN A N 1
ATOM 548 C CA . GLN A 1 73 ? -9.853 18.264 17.807 1.00 86.19 73 GLN A CA 1
ATOM 549 C C . GLN A 1 73 ? -9.092 17.580 18.947 1.00 86.19 73 GLN A C 1
ATOM 551 O O . GLN A 1 73 ? -9.569 17.577 20.081 1.00 86.19 73 GLN A O 1
ATOM 556 N N . ARG A 1 74 ? -7.881 17.081 18.680 1.00 89.44 74 ARG A N 1
ATOM 557 C CA . ARG A 1 74 ? -6.983 16.508 19.692 1.00 89.44 74 ARG A CA 1
ATOM 558 C C . ARG A 1 74 ? -6.624 17.530 20.774 1.00 89.44 74 ARG A C 1
ATOM 560 O O . ARG A 1 74 ? -6.705 17.223 21.962 1.00 89.44 74 ARG A O 1
ATOM 567 N N . GLN A 1 75 ? -6.261 18.753 20.382 1.00 88.62 75 GLN A N 1
ATOM 568 C CA . GLN A 1 75 ? -5.950 19.836 21.324 1.00 88.62 75 GLN A CA 1
ATOM 569 C C . GLN A 1 75 ? -7.177 20.261 22.142 1.00 88.62 75 GLN A C 1
ATOM 571 O O . GLN A 1 75 ? -7.069 20.471 23.350 1.00 88.62 75 GLN A O 1
ATOM 576 N N . ALA A 1 76 ? -8.354 20.334 21.516 1.00 89.31 76 ALA A N 1
ATOM 577 C CA . ALA A 1 76 ? -9.604 20.643 22.203 1.00 89.31 76 ALA A CA 1
ATOM 578 C C . ALA A 1 76 ? -10.015 19.543 23.197 1.00 89.31 76 ALA A C 1
ATOM 580 O O . ALA A 1 76 ? -10.507 19.858 24.280 1.00 89.31 76 ALA A O 1
ATOM 581 N N . ALA A 1 77 ? -9.791 18.271 22.857 1.00 86.88 77 ALA A N 1
ATOM 582 C CA . ALA A 1 77 ? -10.034 17.133 23.740 1.00 86.88 77 ALA A CA 1
ATOM 583 C C . ALA A 1 77 ? -9.090 17.147 24.955 1.00 86.88 77 ALA A C 1
ATOM 585 O O . ALA A 1 77 ? -9.552 17.026 26.089 1.00 86.88 77 ALA A O 1
ATOM 586 N N . LEU A 1 78 ? -7.794 17.420 24.742 1.00 87.94 78 LEU A N 1
ATOM 587 C CA . LEU A 1 78 ? -6.817 17.604 25.826 1.00 87.94 78 LEU A CA 1
ATOM 588 C C . LEU A 1 78 ? -7.203 18.753 26.764 1.00 87.94 78 LEU A C 1
ATOM 590 O O . LEU A 1 78 ? -7.145 18.598 27.982 1.00 87.94 78 LEU A O 1
ATOM 594 N N . ALA A 1 79 ? -7.636 19.890 26.212 1.00 90.81 79 ALA A N 1
ATOM 595 C CA . ALA A 1 79 ? -8.066 21.041 27.004 1.00 90.81 79 ALA A CA 1
ATOM 596 C C . ALA A 1 79 ? -9.317 20.748 27.851 1.00 90.81 79 ALA A C 1
ATOM 598 O O . ALA A 1 79 ? -9.476 21.312 28.932 1.00 90.81 79 ALA A O 1
ATOM 599 N N . LYS A 1 80 ? -10.196 19.858 27.373 1.00 92.44 80 LYS A N 1
ATOM 600 C CA . LYS A 1 80 ? -11.416 19.425 28.070 1.00 92.44 80 LYS A CA 1
ATOM 601 C C . LYS A 1 80 ? -11.217 18.192 28.957 1.00 92.44 80 LYS A C 1
ATOM 603 O O . LYS A 1 80 ? -12.171 17.790 29.613 1.00 92.44 80 LYS A O 1
ATOM 608 N N . GLN A 1 81 ? -10.011 17.614 28.982 1.00 90.25 81 GLN A N 1
ATOM 609 C CA . GLN A 1 81 ? -9.708 16.330 29.635 1.00 90.25 81 GLN A CA 1
ATOM 610 C C . GLN A 1 81 ? -10.634 15.186 29.175 1.00 90.25 81 GLN A C 1
ATOM 612 O O . GLN A 1 81 ? -10.921 14.257 29.926 1.00 90.25 81 GLN A O 1
ATOM 617 N N . ASP A 1 82 ? -11.099 15.259 27.926 1.00 91.25 82 ASP A N 1
ATOM 618 C CA . ASP A 1 82 ? -11.956 14.254 27.303 1.00 91.25 82 ASP A CA 1
ATOM 619 C C . ASP A 1 82 ? -11.075 13.212 26.603 1.00 91.25 82 ASP A C 1
ATOM 621 O O . ASP A 1 82 ? -10.615 13.400 25.471 1.00 91.25 82 ASP A O 1
ATOM 625 N N . TYR A 1 83 ? -10.778 12.133 27.326 1.00 87.44 83 TYR A N 1
ATOM 626 C CA . TYR A 1 83 ? -9.874 11.084 26.860 1.00 87.44 83 TYR A CA 1
ATOM 627 C C . TYR A 1 83 ? -10.450 10.270 25.698 1.00 87.44 83 TYR A C 1
ATOM 629 O O . TYR A 1 83 ? -9.692 9.882 24.810 1.00 87.44 83 TYR A O 1
ATOM 637 N N . ASP A 1 84 ? -11.765 10.065 25.646 1.00 88.69 84 ASP A N 1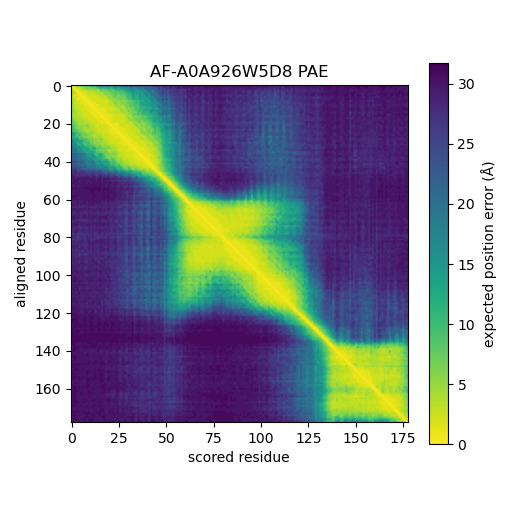
ATOM 638 C CA . ASP A 1 84 ? -12.401 9.311 24.561 1.00 88.69 84 ASP A CA 1
ATOM 639 C C . ASP A 1 84 ? -12.318 10.095 23.246 1.00 88.69 84 ASP A C 1
ATOM 641 O O . ASP A 1 84 ? -11.940 9.552 22.203 1.00 88.69 84 ASP A O 1
ATOM 645 N N . ALA A 1 85 ? -12.578 11.407 23.296 1.00 83.75 85 ALA A N 1
ATOM 646 C CA . ALA A 1 85 ? -12.412 12.283 22.140 1.00 83.75 85 ALA A CA 1
ATOM 647 C C . ALA A 1 85 ? -10.944 12.395 21.692 1.00 83.75 85 ALA A C 1
ATOM 649 O O . ALA A 1 85 ? -10.670 12.507 20.494 1.00 83.75 85 ALA A O 1
ATOM 650 N N . TYR A 1 86 ? -9.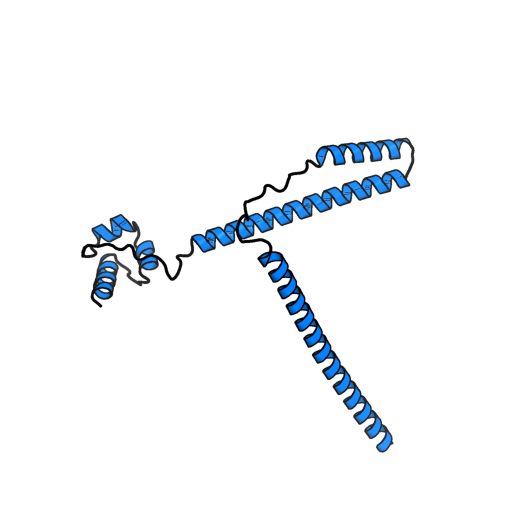996 12.335 22.633 1.00 87.88 86 TYR A N 1
ATOM 651 C CA . TYR A 1 86 ? -8.565 12.328 22.332 1.00 87.88 86 TYR A CA 1
ATOM 652 C C . TYR A 1 86 ? -8.143 11.056 21.586 1.00 87.88 86 TYR A C 1
ATOM 654 O O . TYR A 1 86 ? -7.521 11.152 20.527 1.00 87.88 86 TYR A O 1
ATOM 662 N N . VAL A 1 87 ? -8.517 9.878 22.097 1.00 89.06 87 VAL A N 1
ATOM 663 C CA . VAL A 1 87 ? -8.202 8.586 21.464 1.00 89.06 87 VAL A CA 1
ATOM 664 C C . VAL A 1 87 ? -8.828 8.505 20.072 1.00 89.06 87 VAL A C 1
ATOM 666 O O . VAL A 1 87 ? -8.152 8.143 19.114 1.00 89.06 87 VAL A O 1
ATOM 669 N N . ALA A 1 88 ? -10.080 8.941 19.919 1.00 88.44 88 ALA A N 1
ATOM 670 C CA . ALA A 1 88 ? -10.751 8.952 18.622 1.00 88.44 88 ALA A CA 1
ATOM 671 C C . ALA A 1 88 ? -10.090 9.893 17.594 1.00 88.44 88 ALA A C 1
ATOM 673 O O . ALA A 1 88 ? -10.152 9.628 16.391 1.00 88.44 88 ALA A O 1
ATOM 674 N N . ALA A 1 89 ? -9.490 11.006 18.031 1.00 85.94 89 ALA A N 1
ATOM 675 C CA . ALA A 1 89 ? -8.740 11.902 17.151 1.00 85.94 89 ALA A CA 1
ATOM 676 C C . ALA A 1 89 ? -7.377 11.303 16.757 1.00 85.94 89 ALA A C 1
ATOM 678 O O . ALA A 1 89 ? -7.006 11.372 15.586 1.00 85.94 89 ALA A O 1
ATOM 679 N N . GLU A 1 90 ? -6.674 10.669 17.700 1.00 86.62 90 GLU A N 1
ATOM 680 C CA . GLU A 1 90 ? -5.410 9.955 17.455 1.00 86.62 90 GLU A CA 1
ATOM 681 C C . GLU A 1 90 ? -5.581 8.782 16.483 1.00 86.62 90 GLU A C 1
ATOM 683 O O . GLU A 1 90 ? -4.849 8.687 15.502 1.00 86.62 90 GLU A O 1
ATOM 688 N N . GLU A 1 91 ? -6.600 7.938 16.666 1.00 89.00 91 GLU A N 1
ATOM 689 C CA . GLU A 1 91 ? -6.867 6.824 15.744 1.00 89.00 91 GLU A CA 1
ATOM 690 C C . GLU A 1 91 ? -7.119 7.306 14.310 1.00 89.00 91 GLU A C 1
ATOM 692 O O . GLU A 1 91 ? -6.709 6.667 13.340 1.00 89.00 91 GLU A O 1
ATOM 697 N N . LYS A 1 92 ? -7.801 8.445 14.153 1.00 88.19 92 LYS A N 1
ATOM 698 C CA . LYS A 1 92 ? -8.052 9.035 12.834 1.00 88.19 92 LYS A CA 1
ATOM 699 C C . LYS A 1 92 ? -6.777 9.592 12.212 1.00 88.19 92 LYS A C 1
ATOM 701 O O . LYS A 1 92 ? -6.598 9.420 11.011 1.00 88.19 92 LYS A O 1
ATOM 706 N N . LEU A 1 93 ? -5.902 10.219 13.001 1.00 87.00 93 LEU A N 1
ATOM 707 C CA . LEU A 1 93 ? -4.588 10.669 12.534 1.00 87.00 93 LEU A CA 1
ATOM 708 C C . LEU A 1 93 ? -3.729 9.478 12.093 1.00 87.00 93 LEU A C 1
ATOM 710 O O . LEU A 1 93 ? -3.202 9.489 10.986 1.00 87.00 93 LEU A O 1
ATOM 714 N N . GLN A 1 94 ? -3.698 8.404 12.882 1.00 85.19 94 GLN A N 1
ATOM 715 C CA . GLN A 1 94 ? -2.957 7.193 12.540 1.00 85.19 94 GLN A CA 1
ATOM 716 C C . GLN A 1 94 ? -3.461 6.545 11.238 1.00 85.19 94 GLN A C 1
ATOM 718 O O . GLN A 1 94 ? -2.665 6.169 10.380 1.00 85.19 94 GLN A O 1
ATOM 723 N N . ARG A 1 95 ? -4.782 6.472 11.029 1.00 86.56 95 ARG A N 1
ATOM 724 C CA . ARG A 1 95 ? -5.355 5.967 9.766 1.00 86.56 95 ARG A CA 1
ATOM 725 C C . ARG A 1 95 ? -5.007 6.840 8.560 1.00 86.56 95 ARG A C 1
ATOM 727 O O . ARG A 1 95 ? -4.905 6.323 7.449 1.00 86.56 95 ARG A O 1
ATOM 734 N N . LEU A 1 96 ? -4.855 8.153 8.747 1.00 85.00 96 LEU A N 1
ATOM 735 C CA . LEU A 1 96 ? -4.404 9.045 7.676 1.00 85.00 96 LEU A CA 1
ATOM 736 C C . LEU A 1 96 ? -2.941 8.798 7.311 1.00 85.00 96 LEU A C 1
ATOM 738 O O . LEU A 1 96 ? -2.618 8.791 6.122 1.00 85.00 96 LEU A O 1
ATOM 742 N N . ASP A 1 97 ? -2.086 8.536 8.297 1.00 78.94 97 ASP A N 1
ATOM 743 C CA . ASP A 1 97 ? -0.691 8.162 8.054 1.00 78.94 97 ASP A CA 1
ATOM 744 C C . ASP A 1 97 ? -0.595 6.817 7.319 1.00 78.94 97 ASP A C 1
ATOM 746 O O . ASP A 1 97 ? 0.119 6.697 6.322 1.00 78.94 97 ASP A O 1
ATOM 750 N N . GLU A 1 98 ? -1.377 5.816 7.732 1.00 82.44 98 GLU A N 1
ATOM 751 C CA . GLU A 1 98 ? -1.470 4.526 7.034 1.00 82.44 98 GLU A CA 1
ATOM 752 C C . GLU A 1 98 ? -1.940 4.700 5.582 1.00 82.44 98 GLU A C 1
ATOM 754 O O . GLU A 1 98 ? -1.371 4.113 4.658 1.00 82.44 98 GLU A O 1
ATOM 759 N N . LEU A 1 99 ? -2.933 5.564 5.347 1.00 81.00 99 LEU A N 1
ATOM 760 C CA . LEU A 1 99 ? -3.394 5.892 4.000 1.00 81.00 99 LEU A CA 1
ATOM 761 C C . LEU A 1 99 ? -2.286 6.549 3.162 1.00 81.00 99 LEU A C 1
ATOM 763 O O . LEU A 1 99 ? -2.170 6.257 1.970 1.00 81.00 99 LEU A O 1
ATOM 767 N N . ALA A 1 100 ? -1.466 7.418 3.759 1.00 74.81 100 ALA A N 1
ATOM 768 C CA . ALA A 1 100 ? -0.339 8.047 3.077 1.00 74.81 100 ALA A CA 1
ATOM 769 C C . ALA A 1 100 ? 0.717 7.012 2.655 1.00 74.81 100 ALA A C 1
ATOM 771 O O . ALA A 1 100 ? 1.190 7.052 1.516 1.00 74.81 100 ALA A O 1
ATOM 772 N N . VAL A 1 101 ? 1.022 6.040 3.520 1.00 75.69 101 VAL A N 1
ATOM 773 C CA . VAL A 1 101 ? 1.919 4.919 3.196 1.00 75.69 101 VAL A CA 1
ATOM 774 C C . VAL A 1 101 ? 1.361 4.094 2.035 1.00 75.69 101 VAL A C 1
ATOM 776 O O . VAL A 1 101 ? 2.063 3.867 1.051 1.00 75.69 101 VAL A O 1
ATOM 779 N N . VAL A 1 102 ? 0.081 3.718 2.084 1.00 73.19 102 VAL A N 1
ATOM 780 C CA . VAL A 1 102 ? -0.567 2.939 1.012 1.00 73.19 102 VAL A CA 1
ATOM 781 C C . VAL A 1 102 ? -0.567 3.699 -0.321 1.00 73.19 102 VAL A C 1
ATOM 783 O O . VAL A 1 102 ? -0.335 3.102 -1.376 1.00 73.19 102 VAL A O 1
ATOM 786 N N . ARG A 1 103 ? -0.782 5.021 -0.298 1.00 75.69 103 ARG A N 1
ATOM 787 C CA . ARG A 1 103 ? -0.686 5.872 -1.497 1.00 75.69 103 ARG A CA 1
ATOM 788 C C . ARG A 1 103 ? 0.725 5.866 -2.083 1.00 75.69 103 ARG A C 1
ATOM 790 O O . ARG A 1 103 ? 0.872 5.683 -3.290 1.00 75.69 103 ARG A O 1
ATOM 797 N N . LEU A 1 104 ? 1.753 6.011 -1.248 1.00 71.50 104 LEU A N 1
ATOM 798 C CA . LEU A 1 104 ? 3.150 5.952 -1.686 1.00 71.50 104 LEU A CA 1
ATOM 799 C C . LEU A 1 104 ? 3.502 4.581 -2.269 1.00 71.50 104 LEU A C 1
ATOM 801 O O . LEU A 1 104 ? 4.104 4.506 -3.337 1.00 71.50 104 LEU A O 1
ATOM 805 N N . GLU A 1 105 ? 3.075 3.489 -1.637 1.00 74.88 105 GLU A N 1
ATOM 806 C CA . GLU A 1 105 ? 3.270 2.144 -2.184 1.00 74.88 105 GLU A CA 1
ATOM 807 C C . GLU A 1 105 ? 2.603 1.969 -3.552 1.00 74.88 105 GLU A C 1
ATOM 809 O O . GLU A 1 105 ? 3.178 1.345 -4.448 1.00 74.88 105 GLU A O 1
ATOM 814 N N . ARG A 1 106 ? 1.398 2.523 -3.737 1.00 71.81 106 ARG A N 1
ATOM 815 C CA . ARG A 1 106 ? 0.698 2.500 -5.026 1.00 71.81 106 ARG A CA 1
ATOM 816 C C . ARG A 1 106 ? 1.462 3.290 -6.084 1.00 71.81 106 ARG A C 1
ATOM 818 O O . ARG A 1 106 ? 1.631 2.787 -7.192 1.00 71.81 106 ARG A O 1
ATOM 825 N N . GLN A 1 107 ? 1.970 4.473 -5.737 1.00 70.69 107 GLN A N 1
ATOM 826 C CA . GLN A 1 107 ? 2.803 5.285 -6.628 1.00 70.69 107 GLN A CA 1
ATOM 827 C C . GLN A 1 107 ? 4.092 4.556 -7.018 1.00 70.69 107 GLN A C 1
ATOM 829 O O . GLN A 1 107 ? 4.445 4.530 -8.194 1.00 70.69 107 GLN A O 1
ATOM 834 N N . VAL A 1 108 ? 4.758 3.891 -6.069 1.00 72.88 108 VAL A N 1
ATOM 835 C CA . VAL A 1 108 ? 5.947 3.075 -6.355 1.00 72.88 108 VAL A CA 1
ATOM 836 C C . VAL A 1 108 ? 5.601 1.925 -7.298 1.00 72.88 108 VAL A C 1
ATOM 838 O O . VAL A 1 108 ? 6.301 1.725 -8.288 1.00 72.88 108 VAL A O 1
ATOM 841 N N . ARG A 1 109 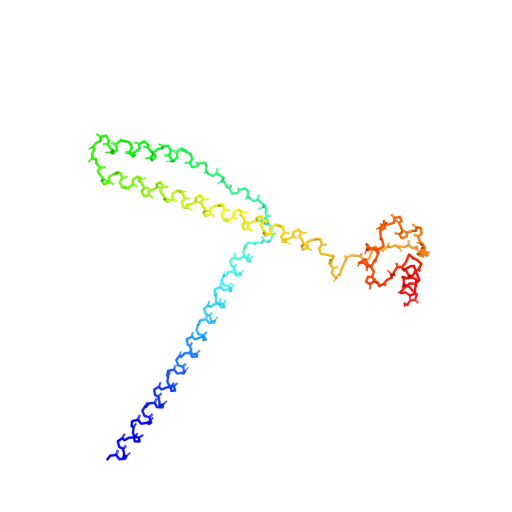? 4.507 1.191 -7.056 1.00 74.06 109 ARG A N 1
ATOM 842 C CA . ARG A 1 109 ? 4.066 0.113 -7.961 1.00 74.06 109 ARG A CA 1
ATOM 843 C C . ARG A 1 109 ? 3.748 0.633 -9.360 1.00 74.06 109 ARG A C 1
ATOM 845 O O . ARG A 1 109 ? 4.107 -0.019 -10.334 1.00 74.06 109 ARG A O 1
ATOM 852 N N . LEU A 1 110 ? 3.114 1.799 -9.461 1.00 74.56 110 LEU A N 1
ATOM 853 C CA . LEU A 1 110 ? 2.795 2.439 -10.733 1.00 74.56 110 LEU A CA 1
ATOM 854 C C . LEU A 1 110 ? 4.071 2.838 -11.484 1.00 74.56 110 LEU A C 1
ATOM 856 O O . LEU A 1 110 ? 4.203 2.517 -12.661 1.00 74.56 110 LEU A O 1
ATOM 860 N N . LEU A 1 111 ? 5.043 3.448 -10.801 1.00 72.38 111 LEU A N 1
ATOM 861 C CA . LEU A 1 111 ? 6.347 3.784 -11.381 1.00 72.38 111 LEU A CA 1
ATOM 862 C C . LEU A 1 111 ? 7.110 2.538 -11.845 1.00 72.38 111 LEU A C 1
ATOM 864 O O . LEU A 1 111 ? 7.657 2.522 -12.945 1.00 72.38 111 LEU A O 1
ATOM 868 N N . VAL A 1 112 ? 7.115 1.473 -11.040 1.00 73.62 112 VAL A N 1
ATOM 869 C CA . VAL A 1 112 ? 7.741 0.193 -11.404 1.00 73.62 112 VAL A CA 1
ATOM 870 C C . VAL A 1 112 ? 7.054 -0.419 -12.626 1.00 73.62 112 VAL A C 1
ATOM 872 O O . VAL A 1 112 ? 7.735 -0.860 -13.549 1.00 73.62 112 VAL A O 1
ATOM 875 N N . ALA A 1 113 ? 5.721 -0.399 -12.679 1.00 72.44 113 ALA A N 1
ATOM 876 C CA . ALA A 1 113 ? 4.965 -0.876 -13.833 1.00 72.44 113 ALA A CA 1
ATOM 877 C C . ALA A 1 113 ? 5.260 -0.043 -15.092 1.00 72.44 113 ALA A C 1
ATOM 879 O O . ALA A 1 113 ? 5.490 -0.609 -16.157 1.00 72.44 113 ALA A O 1
ATOM 880 N N . GLN A 1 114 ? 5.342 1.286 -14.976 1.00 70.06 114 GLN A N 1
ATOM 881 C CA . GLN A 1 114 ? 5.739 2.167 -16.080 1.00 70.06 114 GLN A CA 1
ATOM 882 C C . GLN A 1 114 ? 7.163 1.878 -16.565 1.00 70.06 114 GLN A C 1
ATOM 884 O O . GLN A 1 114 ? 7.404 1.837 -17.772 1.00 70.06 114 GLN A O 1
ATOM 889 N N . GLN A 1 115 ? 8.108 1.632 -15.655 1.00 67.12 115 GLN A N 1
ATOM 890 C CA . GLN A 1 115 ? 9.482 1.271 -16.006 1.00 67.12 115 GLN A CA 1
ATOM 891 C C . GLN A 1 115 ? 9.552 -0.086 -16.724 1.00 67.12 115 GLN A C 1
ATOM 893 O O . GLN A 1 115 ? 10.317 -0.257 -17.674 1.00 67.12 115 GLN A O 1
ATOM 898 N N . GLN A 1 116 ? 8.740 -1.054 -16.301 1.00 68.94 116 GLN A N 1
ATOM 899 C CA . GLN A 1 116 ? 8.638 -2.354 -16.962 1.00 68.94 116 GLN A CA 1
ATOM 900 C C . GLN A 1 116 ? 8.003 -2.231 -18.349 1.00 68.94 116 GLN A C 1
ATOM 902 O O . GLN A 1 116 ? 8.550 -2.770 -19.305 1.00 68.94 116 GLN A O 1
ATOM 907 N N . LEU A 1 117 ? 6.915 -1.470 -18.490 1.00 64.75 117 LEU A N 1
ATOM 908 C CA . LEU A 1 117 ? 6.269 -1.212 -19.780 1.00 64.75 117 LEU A CA 1
ATOM 909 C C . LEU A 1 117 ? 7.204 -0.492 -20.756 1.00 64.75 117 LEU A C 1
ATOM 911 O O . LEU A 1 117 ? 7.342 -0.925 -21.893 1.00 64.75 117 LEU A O 1
ATOM 915 N N . SER A 1 118 ? 7.920 0.537 -20.306 1.00 58.41 118 SER A N 1
ATOM 916 C CA . SER A 1 118 ? 8.918 1.227 -21.137 1.00 58.41 118 SER A CA 1
ATOM 917 C C . SER A 1 118 ? 10.112 0.331 -21.492 1.00 58.41 118 SER A C 1
ATOM 919 O O . SER A 1 118 ? 10.656 0.435 -22.590 1.00 58.41 118 SER A O 1
ATOM 921 N N . SER A 1 119 ? 10.480 -0.618 -20.626 1.00 58.53 119 SER A N 1
ATOM 922 C CA . SER A 1 119 ? 11.470 -1.658 -20.952 1.00 58.53 119 SER A CA 1
ATOM 923 C C . SER A 1 119 ? 10.942 -2.679 -21.973 1.00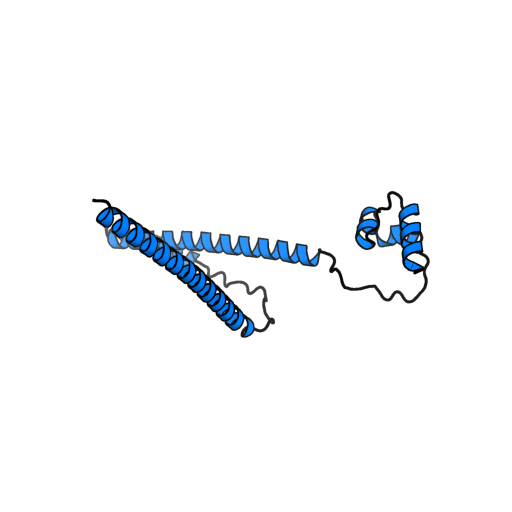 58.53 119 SER A C 1
ATOM 925 O O . SER A 1 119 ? 11.718 -3.194 -22.776 1.00 58.53 119 SER A O 1
ATOM 927 N N . VAL A 1 120 ? 9.632 -2.951 -21.982 1.00 56.06 120 VAL A N 1
ATOM 928 C CA . VAL A 1 120 ? 8.953 -3.807 -22.973 1.00 56.06 120 VAL A CA 1
ATOM 929 C C . VAL A 1 120 ? 8.778 -3.084 -24.315 1.00 56.06 120 VAL A C 1
ATOM 931 O O . VAL A 1 120 ? 8.952 -3.702 -25.359 1.00 56.06 120 VAL A O 1
ATOM 934 N N . GLU A 1 121 ? 8.520 -1.775 -24.323 1.00 52.34 121 GLU A N 1
ATOM 935 C CA . GLU A 1 121 ? 8.522 -0.961 -25.550 1.00 52.34 121 GLU A CA 1
ATOM 936 C C . GLU A 1 121 ? 9.922 -0.844 -26.171 1.00 52.34 121 GLU A C 1
ATOM 938 O O . GLU A 1 121 ? 10.058 -0.746 -27.391 1.00 52.34 121 GLU A O 1
ATOM 943 N N . GLN A 1 122 ? 10.970 -0.890 -25.343 1.00 49.00 122 GLN A N 1
ATOM 944 C CA . GLN A 1 122 ? 12.366 -0.930 -25.788 1.00 49.00 122 GLN A CA 1
ATOM 945 C C . GLN A 1 122 ? 12.857 -2.338 -26.139 1.00 49.00 122 GLN A C 1
ATOM 947 O O . GLN A 1 122 ? 13.907 -2.470 -26.776 1.00 49.00 122 GLN A O 1
ATOM 952 N N . GLN A 1 123 ? 12.119 -3.392 -25.778 1.00 39.25 123 GLN A N 1
ATOM 953 C CA . GLN A 1 123 ? 12.363 -4.713 -26.336 1.00 39.25 123 GLN A CA 1
ATOM 954 C C . GLN A 1 123 ? 11.942 -4.682 -27.811 1.00 39.25 123 GLN A C 1
ATOM 956 O O . GLN A 1 123 ? 10.769 -4.451 -28.113 1.00 39.25 123 GLN A O 1
ATOM 961 N N . PRO A 1 124 ? 12.869 -4.902 -28.760 1.00 42.59 124 PRO A N 1
ATOM 962 C CA . PRO A 1 124 ? 12.501 -4.965 -30.162 1.00 42.59 124 PRO A CA 1
ATOM 963 C C . PRO A 1 124 ? 11.478 -6.088 -30.332 1.00 42.59 124 PRO A C 1
ATOM 965 O O . PRO A 1 124 ? 11.773 -7.254 -30.061 1.00 42.59 124 PRO A O 1
ATOM 968 N N . LYS A 1 125 ? 10.259 -5.725 -30.751 1.00 41.28 125 LYS A N 1
ATOM 969 C CA . LYS A 1 125 ? 9.206 -6.683 -31.092 1.00 41.28 125 LYS A CA 1
ATOM 970 C C . LYS A 1 125 ? 9.802 -7.756 -32.012 1.00 41.28 125 LYS A C 1
ATOM 972 O O . LYS A 1 125 ? 10.339 -7.399 -33.067 1.00 41.28 125 LYS A O 1
ATOM 977 N N . PRO A 1 126 ? 9.672 -9.056 -31.697 1.00 44.66 126 PRO A N 1
ATOM 978 C CA . PRO A 1 126 ? 9.984 -10.111 -32.645 1.00 44.66 126 PRO A CA 1
ATOM 979 C C . PRO A 1 126 ? 8.844 -10.156 -33.672 1.00 44.66 126 PRO A C 1
ATOM 981 O O . PRO A 1 126 ? 7.983 -11.025 -33.609 1.00 44.66 126 PRO A O 1
ATOM 984 N N . GLY A 1 127 ? 8.759 -9.160 -34.564 1.00 50.34 127 GLY A N 1
ATOM 985 C CA . GLY A 1 127 ? 7.695 -9.144 -35.574 1.00 50.34 127 GLY A CA 1
ATOM 986 C C . GLY A 1 127 ? 7.252 -7.824 -36.212 1.00 50.34 127 GLY A C 1
ATOM 987 O O . GLY A 1 127 ? 6.173 -7.814 -36.792 1.00 50.34 127 GLY A O 1
ATOM 988 N N . GLY A 1 128 ? 8.006 -6.722 -36.179 1.00 37.44 128 GLY A N 1
ATOM 989 C CA . GLY A 1 128 ? 7.662 -5.553 -37.010 1.00 37.44 128 GLY A CA 1
ATOM 990 C C . GLY A 1 128 ? 8.680 -4.426 -36.857 1.00 37.44 128 GLY A C 1
ATOM 991 O O . GLY A 1 128 ? 9.091 -4.142 -35.744 1.00 37.44 128 GLY A O 1
ATOM 992 N N . GLU A 1 129 ? 9.192 -3.766 -37.890 1.00 36.16 129 GLU A N 1
ATOM 993 C CA . GLU A 1 129 ? 8.872 -3.732 -39.315 1.00 36.16 129 GLU A CA 1
ATOM 994 C C . GLU A 1 129 ? 10.195 -3.850 -40.086 1.00 36.16 129 GLU A C 1
ATOM 996 O O . GLU A 1 129 ? 11.159 -3.141 -39.790 1.00 36.16 129 GLU A O 1
ATOM 1001 N N . GLN A 1 130 ? 10.266 -4.712 -41.105 1.00 40.62 130 GLN A N 1
ATOM 1002 C CA . GLN A 1 130 ? 11.253 -4.490 -42.159 1.00 40.62 130 GLN A CA 1
ATOM 1003 C C . GLN A 1 130 ? 10.901 -3.143 -42.801 1.00 40.62 130 GLN A C 1
ATOM 1005 O O . GLN A 1 130 ? 9.805 -3.028 -43.362 1.00 40.62 130 GLN A O 1
ATOM 1010 N N . PRO A 1 131 ? 11.783 -2.125 -42.777 1.00 40.25 131 PRO A N 1
ATOM 1011 C CA . PRO A 1 131 ? 11.576 -0.992 -43.652 1.00 40.25 131 PRO A CA 1
ATOM 1012 C C . PRO A 1 131 ? 11.578 -1.563 -45.067 1.00 40.25 131 PRO A C 1
ATOM 1014 O O . PRO A 1 131 ? 12.548 -2.202 -45.485 1.00 40.25 131 PRO A O 1
ATOM 1017 N N . LYS A 1 132 ? 10.477 -1.353 -45.793 1.00 44.00 132 LYS A N 1
ATOM 1018 C CA . LYS A 1 132 ? 10.412 -1.506 -47.246 1.00 44.00 132 LYS A CA 1
ATOM 1019 C C . LYS A 1 132 ? 11.420 -0.529 -47.858 1.00 44.00 132 LYS A C 1
ATOM 1021 O O . LYS A 1 132 ? 11.058 0.530 -48.355 1.00 44.00 132 LYS A O 1
ATOM 1026 N N . SER A 1 133 ? 12.704 -0.868 -47.799 1.00 43.84 133 SER A N 1
ATOM 1027 C CA . SER A 1 133 ? 13.744 -0.242 -48.598 1.00 43.84 133 SER A CA 1
ATOM 1028 C C . SER A 1 133 ? 13.619 -0.838 -49.987 1.00 43.84 133 SER A C 1
ATOM 1030 O O . SER A 1 133 ? 14.294 -1.802 -50.343 1.00 43.84 133 SER A O 1
ATOM 1032 N N . GLY A 1 134 ? 12.702 -0.273 -50.769 1.00 37.94 134 GLY A N 1
ATOM 1033 C CA . GLY A 1 134 ? 12.826 -0.330 -52.212 1.00 37.94 134 GLY A CA 1
ATOM 1034 C C . GLY A 1 134 ? 14.213 0.189 -52.592 1.00 37.94 134 GLY A C 1
ATOM 1035 O O . GLY A 1 134 ? 14.565 1.317 -52.268 1.00 37.94 134 GLY A O 1
ATOM 1036 N N . GLY A 1 135 ? 15.006 -0.664 -53.236 1.00 38.44 135 GLY A N 1
ATOM 1037 C CA . GLY A 1 135 ? 16.339 -0.331 -53.729 1.00 38.44 135 GLY A CA 1
ATOM 1038 C C . GLY A 1 135 ? 17.419 -1.216 -53.121 1.00 38.44 135 GLY A C 1
ATOM 1039 O O . GLY A 1 135 ? 17.774 -1.077 -51.956 1.00 38.44 135 GLY A O 1
ATOM 1040 N N . LYS A 1 136 ? 17.956 -2.116 -53.950 1.00 51.84 136 LYS A N 1
ATOM 1041 C CA . LYS A 1 136 ? 19.114 -2.985 -53.701 1.00 51.84 136 LYS A CA 1
ATOM 1042 C C . LYS A 1 136 ? 20.376 -2.156 -53.407 1.00 51.84 136 LYS A C 1
ATOM 1044 O O . LYS A 1 136 ? 21.236 -2.030 -54.275 1.00 51.84 136 LYS A O 1
ATOM 1049 N N . GLN A 1 137 ? 20.499 -1.553 -52.228 1.00 58.28 137 GLN A N 1
ATOM 1050 C CA . GLN A 1 137 ? 21.780 -1.000 -51.800 1.00 58.28 137 GLN A CA 1
ATOM 1051 C C . GLN A 1 137 ? 22.602 -2.107 -51.131 1.00 58.28 137 GLN A C 1
ATOM 1053 O O . GLN A 1 137 ? 22.140 -2.693 -50.150 1.00 58.28 137 GLN A O 1
ATOM 1058 N N . PRO A 1 138 ? 23.805 -2.421 -51.645 1.00 67.94 138 PRO A N 1
ATOM 1059 C CA . PRO A 1 138 ? 24.683 -3.389 -51.010 1.00 67.94 138 PRO A CA 1
ATOM 1060 C C . PRO A 1 138 ? 25.109 -2.849 -49.645 1.00 67.94 138 PRO A C 1
ATOM 1062 O O . PRO A 1 138 ? 25.594 -1.720 -49.526 1.00 67.94 138 PRO A O 1
ATOM 1065 N N . TRP A 1 139 ? 24.928 -3.660 -48.606 1.00 75.00 139 TRP A N 1
ATOM 1066 C CA . TRP A 1 139 ? 25.418 -3.347 -47.272 1.00 75.00 139 TRP A CA 1
ATOM 1067 C C . TRP A 1 139 ? 26.945 -3.221 -47.320 1.00 75.00 139 TRP A C 1
ATOM 1069 O O . TRP A 1 139 ? 27.650 -4.174 -47.627 1.00 75.00 139 TRP A O 1
ATOM 1079 N N . THR A 1 140 ? 27.463 -2.028 -47.035 1.00 79.81 140 THR A N 1
ATOM 1080 C CA . THR A 1 140 ? 28.902 -1.744 -46.921 1.00 79.81 140 THR A CA 1
ATOM 1081 C C . THR A 1 140 ? 29.244 -1.294 -45.503 1.00 79.81 140 THR A C 1
ATOM 1083 O O . THR A 1 140 ? 28.375 -0.824 -44.761 1.00 79.81 140 THR A O 1
ATOM 1086 N N . GLU A 1 141 ? 30.520 -1.379 -45.111 1.00 80.25 141 GLU A N 1
ATOM 1087 C CA . GLU A 1 141 ? 30.959 -0.950 -43.773 1.00 80.25 141 GLU A CA 1
ATOM 1088 C C . GLU A 1 141 ? 30.548 0.494 -43.456 1.00 80.25 141 GLU A C 1
ATOM 1090 O O . GLU A 1 141 ? 30.134 0.783 -42.335 1.00 80.25 141 GLU A O 1
ATOM 1095 N N . ALA A 1 142 ? 30.635 1.393 -44.441 1.00 79.00 142 ALA A N 1
ATOM 1096 C CA . ALA A 1 142 ? 30.267 2.796 -44.281 1.00 79.00 142 ALA A CA 1
ATOM 1097 C C . ALA A 1 142 ? 28.767 2.957 -43.992 1.00 79.00 142 ALA A C 1
ATOM 1099 O O . ALA A 1 142 ? 28.394 3.681 -43.072 1.00 79.00 142 ALA A O 1
ATOM 1100 N N . THR A 1 143 ? 27.912 2.228 -44.715 1.00 80.69 143 THR A N 1
ATOM 1101 C CA . THR A 1 143 ? 26.454 2.274 -44.507 1.00 80.69 143 THR A CA 1
ATOM 1102 C C . THR A 1 143 ? 26.034 1.701 -43.154 1.00 80.69 143 THR A C 1
ATOM 1104 O O . THR A 1 143 ? 25.179 2.277 -42.483 1.00 80.69 143 THR A O 1
ATOM 1107 N N . LEU A 1 144 ? 26.678 0.620 -42.698 1.00 79.56 144 LEU A N 1
ATOM 1108 C CA . LEU A 1 144 ? 26.390 0.034 -41.387 1.00 79.56 144 LEU A CA 1
ATOM 1109 C C . LEU A 1 144 ? 26.864 0.939 -40.246 1.00 79.56 144 LEU A C 1
ATOM 1111 O O . LEU A 1 144 ? 26.130 1.132 -39.279 1.00 79.56 144 LEU A O 1
ATOM 1115 N N . LYS A 1 145 ? 28.048 1.548 -40.376 1.00 82.19 145 LYS A N 1
ATOM 1116 C CA . LYS A 1 145 ? 28.556 2.517 -39.394 1.00 82.19 145 LYS A CA 1
ATOM 1117 C C . LYS A 1 145 ? 27.688 3.772 -39.332 1.00 82.19 145 LYS A C 1
ATOM 1119 O O . LYS A 1 145 ? 27.406 4.247 -38.238 1.00 82.19 145 LYS A O 1
ATOM 1124 N N . ALA A 1 146 ? 27.226 4.281 -40.473 1.00 79.81 146 ALA A N 1
ATOM 1125 C CA . ALA A 1 146 ? 26.350 5.451 -40.515 1.00 79.81 146 ALA A CA 1
ATOM 1126 C C . ALA A 1 146 ? 24.995 5.186 -39.838 1.00 79.81 146 ALA A C 1
ATOM 1128 O O . ALA A 1 146 ? 24.497 6.038 -39.107 1.00 79.81 146 ALA A O 1
ATOM 1129 N N . LYS A 1 147 ? 24.419 3.996 -40.053 1.00 79.62 147 LYS A N 1
ATOM 1130 C CA . LYS A 1 147 ? 23.081 3.652 -39.558 1.00 79.62 147 LYS A CA 1
ATOM 1131 C C . LYS A 1 147 ? 23.066 3.194 -38.098 1.00 79.62 147 LYS A C 1
ATOM 1133 O O . LYS A 1 147 ? 22.169 3.582 -37.359 1.00 79.62 147 LYS A O 1
ATOM 1138 N N . TYR A 1 148 ? 24.049 2.395 -37.686 1.00 83.50 148 TYR A N 1
ATOM 1139 C CA . TYR A 1 148 ? 24.051 1.734 -36.377 1.00 83.50 148 TYR A CA 1
ATOM 1140 C C . TYR A 1 148 ? 25.159 2.213 -35.441 1.00 83.50 148 TYR A C 1
ATOM 1142 O O . TYR A 1 148 ? 25.175 1.776 -34.307 1.00 83.50 148 TYR A O 1
ATOM 1150 N N . LYS A 1 149 ? 26.073 3.101 -35.868 1.00 79.81 149 LYS A N 1
ATOM 1151 C CA . LYS A 1 149 ? 27.165 3.730 -35.082 1.00 79.81 149 LYS A CA 1
ATOM 1152 C C . LYS A 1 149 ? 28.179 2.779 -34.415 1.00 79.81 149 LYS A C 1
ATOM 1154 O O . LYS A 1 149 ? 29.380 3.018 -34.507 1.00 79.81 149 LYS A O 1
ATOM 1159 N N . THR A 1 150 ? 27.744 1.702 -33.770 1.00 82.56 150 THR A N 1
ATOM 1160 C CA . THR A 1 150 ? 28.536 0.695 -33.071 1.00 82.56 150 THR A CA 1
ATOM 1161 C C . THR A 1 150 ? 28.236 -0.707 -33.596 1.00 82.56 150 THR A C 1
ATOM 1163 O O . THR A 1 150 ? 27.170 -1.003 -34.136 1.00 82.56 150 THR A O 1
ATOM 1166 N N . LEU A 1 151 ? 29.217 -1.593 -33.438 1.00 78.75 151 LEU A N 1
ATOM 1167 C CA . LEU A 1 151 ? 29.143 -2.971 -33.921 1.00 78.75 151 LEU A CA 1
ATOM 1168 C C . LEU A 1 151 ? 28.129 -3.790 -33.106 1.00 78.75 151 LEU A C 1
ATOM 1170 O O . LEU A 1 151 ? 27.469 -4.669 -33.645 1.00 78.75 151 LEU A O 1
ATOM 1174 N N . GLU A 1 152 ? 27.958 -3.449 -31.828 1.00 81.25 152 GLU A N 1
ATOM 1175 C CA . GLU A 1 152 ? 26.999 -4.098 -30.931 1.00 81.25 152 GLU A CA 1
ATOM 1176 C C . GLU A 1 152 ? 25.549 -3.861 -31.371 1.00 81.25 152 GLU A C 1
ATOM 1178 O O . GLU A 1 152 ? 24.762 -4.802 -31.424 1.00 81.25 152 GLU A O 1
ATOM 1183 N N . GLN A 1 153 ? 25.222 -2.641 -31.812 1.00 79.06 153 GLN A N 1
ATOM 1184 C CA . GLN A 1 153 ? 23.899 -2.336 -32.368 1.00 79.06 153 GLN A CA 1
ATOM 1185 C C . GLN A 1 153 ? 23.620 -3.133 -33.650 1.00 79.06 153 GLN A C 1
ATOM 1187 O O . GLN A 1 153 ? 22.491 -3.558 -33.875 1.00 79.06 153 GLN A O 1
ATOM 1192 N N . VAL A 1 154 ? 24.644 -3.408 -34.465 1.00 80.69 154 VAL A N 1
ATOM 1193 C CA . VAL A 1 154 ? 24.499 -4.274 -35.648 1.00 80.69 154 VAL A CA 1
ATOM 1194 C C . VAL A 1 154 ? 24.267 -5.734 -35.257 1.00 80.69 154 VAL A C 1
ATOM 1196 O O . VAL A 1 154 ? 23.414 -6.391 -35.849 1.00 80.69 154 VAL A O 1
ATOM 1199 N N . ARG A 1 155 ? 24.989 -6.251 -34.255 1.00 83.44 155 ARG A N 1
ATOM 1200 C CA . ARG A 1 155 ? 24.791 -7.624 -33.755 1.00 83.44 155 ARG A CA 1
ATOM 1201 C C . ARG A 1 155 ? 23.375 -7.834 -33.245 1.00 83.44 155 ARG A C 1
ATOM 1203 O O . ARG A 1 155 ? 22.756 -8.834 -33.586 1.00 83.44 155 ARG A O 1
ATOM 1210 N N . GLN A 1 156 ? 22.861 -6.870 -32.485 1.00 78.75 156 GLN A N 1
ATOM 1211 C CA . GLN A 1 156 ? 21.502 -6.905 -31.954 1.00 78.75 156 GLN A CA 1
ATOM 1212 C C . GLN A 1 156 ? 20.450 -6.776 -33.062 1.00 78.75 156 GLN A C 1
ATOM 1214 O O . GLN A 1 156 ? 19.489 -7.536 -33.072 1.00 78.75 156 GLN A O 1
ATOM 1219 N N . ALA A 1 157 ? 20.651 -5.876 -34.031 1.00 78.56 157 ALA A N 1
ATOM 1220 C CA . ALA A 1 157 ? 19.688 -5.649 -35.109 1.00 78.56 157 ALA A CA 1
ATOM 1221 C C . ALA A 1 157 ? 19.560 -6.827 -36.091 1.00 78.56 157 ALA A C 1
ATOM 1223 O O . ALA A 1 157 ? 18.481 -7.049 -36.633 1.00 78.56 157 ALA A O 1
ATOM 1224 N N . PHE A 1 158 ? 20.648 -7.564 -36.341 1.00 79.38 158 PHE A N 1
ATOM 1225 C CA . PHE A 1 158 ? 20.676 -8.657 -37.323 1.00 79.38 158 PHE A CA 1
ATOM 1226 C C . PHE A 1 158 ? 20.835 -10.053 -36.703 1.00 79.38 158 PHE A C 1
ATOM 1228 O O . PHE A 1 158 ? 20.862 -11.037 -37.437 1.00 79.38 158 PHE A O 1
ATOM 1235 N N . GLY A 1 159 ? 20.964 -10.165 -35.378 1.00 80.69 159 GLY A N 1
ATOM 1236 C CA . GLY A 1 159 ? 21.173 -11.446 -34.694 1.00 80.69 159 GLY A CA 1
ATOM 1237 C C . GLY A 1 159 ? 22.488 -12.141 -35.073 1.00 80.69 159 GLY A C 1
ATOM 1238 O O . GLY A 1 159 ? 22.561 -13.368 -35.074 1.00 80.69 159 GLY A O 1
ATOM 1239 N N . ILE A 1 160 ? 23.519 -11.371 -35.436 1.00 82.38 160 ILE A N 1
ATOM 1240 C CA . ILE A 1 160 ? 24.802 -11.889 -35.933 1.00 82.38 160 ILE A CA 1
ATOM 1241 C C . ILE A 1 160 ? 25.901 -11.836 -34.868 1.00 82.38 160 ILE A C 1
ATOM 1243 O O . ILE A 1 160 ? 25.941 -10.935 -34.035 1.00 82.38 160 ILE A O 1
ATOM 1247 N N . SER A 1 161 ? 26.864 -12.756 -34.939 1.00 82.88 161 SER A N 1
ATOM 1248 C CA . SER A 1 161 ? 27.990 -12.864 -33.996 1.00 82.88 161 SER A CA 1
ATOM 1249 C C . SER A 1 161 ? 29.310 -12.306 -34.553 1.00 82.88 161 SER A C 1
ATOM 1251 O O . SER A 1 161 ? 30.397 -12.805 -34.259 1.00 82.88 161 SER A O 1
ATOM 1253 N N . ALA A 1 162 ? 29.240 -11.254 -35.373 1.00 80.38 162 ALA A N 1
ATOM 1254 C CA . ALA A 1 162 ? 30.407 -10.673 -36.038 1.00 80.38 162 ALA A CA 1
ATOM 1255 C C . ALA A 1 162 ? 31.349 -9.943 -35.064 1.00 80.38 162 ALA A C 1
ATOM 1257 O O . ALA A 1 162 ? 30.925 -9.049 -34.333 1.00 80.38 162 ALA A O 1
ATOM 1258 N N . ARG A 1 163 ? 32.651 -10.248 -35.074 1.00 82.44 163 ARG A N 1
ATOM 1259 C CA . ARG A 1 163 ? 33.655 -9.573 -34.226 1.00 82.44 163 ARG A CA 1
ATOM 1260 C C . ARG A 1 163 ? 34.203 -8.302 -34.863 1.00 82.44 163 ARG A C 1
ATOM 1262 O O . ARG A 1 163 ? 34.643 -7.405 -34.150 1.00 82.44 163 ARG A O 1
ATOM 1269 N N . THR A 1 164 ? 34.122 -8.198 -36.186 1.00 85.38 164 THR A N 1
ATOM 1270 C CA . THR A 1 164 ? 34.590 -7.044 -36.962 1.00 85.38 164 THR A CA 1
ATOM 1271 C C . THR A 1 164 ? 33.525 -6.538 -37.938 1.00 85.38 164 THR A C 1
ATOM 1273 O O . THR A 1 164 ? 32.613 -7.269 -38.323 1.00 85.38 164 THR A O 1
ATOM 1276 N N . TRP A 1 165 ? 33.631 -5.274 -38.364 1.00 81.69 165 TRP A N 1
ATOM 1277 C CA . TRP A 1 165 ? 32.679 -4.677 -39.313 1.00 81.69 165 TRP A CA 1
ATOM 1278 C C . TRP A 1 165 ? 32.674 -5.408 -40.664 1.00 81.69 165 TRP A C 1
ATOM 1280 O O . TRP A 1 165 ? 31.621 -5.549 -41.276 1.00 81.69 165 TRP A O 1
ATOM 1290 N N . LYS A 1 166 ? 33.826 -5.941 -41.089 1.00 80.62 166 LYS A N 1
ATOM 1291 C CA . LYS A 1 166 ? 33.958 -6.777 -42.294 1.00 80.62 166 LYS A CA 1
ATOM 1292 C C . LYS A 1 166 ? 33.165 -8.075 -42.192 1.00 80.62 166 LYS A C 1
ATOM 1294 O O . LYS A 1 166 ? 32.469 -8.446 -43.133 1.00 80.62 166 LYS A O 1
ATOM 1299 N N . GLU A 1 167 ? 33.252 -8.753 -41.050 1.00 81.69 167 GLU A N 1
ATOM 1300 C CA . GLU A 1 167 ? 32.464 -9.962 -40.791 1.00 81.69 167 GLU A CA 1
ATOM 1301 C C . GLU A 1 167 ? 30.969 -9.655 -40.746 1.00 81.69 167 GLU A C 1
ATOM 1303 O O . GLU A 1 167 ? 30.184 -10.424 -41.292 1.00 81.69 167 GLU A O 1
ATOM 1308 N N . ALA A 1 168 ? 30.585 -8.516 -40.162 1.00 81.50 168 ALA A N 1
ATOM 1309 C CA . ALA A 1 168 ? 29.191 -8.094 -40.097 1.00 81.50 168 ALA A CA 1
ATOM 1310 C C . ALA A 1 168 ? 28.612 -7.867 -41.498 1.00 81.50 168 ALA A C 1
ATOM 1312 O O . ALA A 1 168 ? 27.562 -8.411 -41.821 1.00 81.50 168 ALA A O 1
ATOM 1313 N N . VAL A 1 169 ? 29.338 -7.148 -42.362 1.00 83.25 169 VAL A N 1
ATOM 1314 C CA . VAL A 1 169 ? 28.951 -6.953 -43.766 1.00 83.25 169 VAL A CA 1
ATOM 1315 C C . VAL A 1 169 ? 28.801 -8.290 -44.486 1.00 83.25 169 VAL A C 1
ATOM 1317 O O . VAL A 1 169 ? 27.773 -8.513 -45.113 1.00 83.25 169 VAL A O 1
ATOM 1320 N N . LYS A 1 170 ? 29.781 -9.195 -44.358 1.00 81.69 170 LYS A N 1
ATOM 1321 C CA . LYS A 1 170 ? 29.766 -10.499 -45.038 1.00 81.69 170 LYS A CA 1
ATOM 1322 C C . LYS A 1 170 ? 28.591 -11.379 -44.600 1.00 81.69 170 LYS A C 1
ATOM 1324 O O . LYS A 1 170 ? 28.013 -12.065 -45.435 1.00 81.69 170 LYS A O 1
ATOM 1329 N N . GLN A 1 171 ? 28.262 -11.382 -43.306 1.00 81.50 171 GLN A N 1
ATOM 1330 C CA . GLN A 1 171 ? 27.141 -12.159 -42.766 1.00 81.50 171 GLN A CA 1
ATOM 1331 C C . GLN A 1 171 ? 25.785 -11.554 -43.147 1.00 81.50 171 GLN A C 1
ATOM 1333 O O . GLN A 1 171 ? 24.851 -12.292 -43.440 1.00 81.50 171 GLN A O 1
ATOM 1338 N N . ILE A 1 172 ? 25.674 -10.224 -43.198 1.00 80.75 172 ILE A N 1
ATOM 1339 C CA . ILE A 1 172 ? 24.439 -9.546 -43.616 1.00 80.75 172 ILE A CA 1
ATOM 1340 C C . ILE A 1 172 ? 24.221 -9.706 -45.124 1.00 80.75 172 ILE A C 1
ATOM 1342 O O . ILE A 1 172 ? 23.101 -9.980 -45.551 1.00 80.75 172 ILE A O 1
ATOM 1346 N N . SER A 1 173 ? 25.276 -9.584 -45.937 1.00 76.25 173 SER A N 1
ATOM 1347 C CA . SER A 1 173 ? 25.192 -9.767 -47.390 1.00 76.25 173 SER A CA 1
ATOM 1348 C C . SER A 1 173 ? 24.849 -11.210 -47.762 1.00 76.25 173 SER A C 1
ATOM 1350 O O . SER A 1 173 ? 24.000 -11.430 -48.615 1.00 76.25 173 SER A O 1
ATOM 1352 N N . SER A 1 174 ? 25.431 -12.205 -47.081 1.00 69.69 174 SER A N 1
ATOM 1353 C CA . SER A 1 174 ? 25.094 -13.614 -47.331 1.00 69.69 174 SER A CA 1
ATOM 1354 C C . SER A 1 174 ? 23.700 -14.006 -46.830 1.00 69.69 174 SER A C 1
ATOM 1356 O O . SER A 1 174 ? 23.093 -14.922 -47.380 1.00 69.69 174 SER A O 1
ATOM 1358 N N . ALA A 1 175 ? 23.178 -13.324 -45.805 1.00 65.12 175 ALA A N 1
ATOM 1359 C CA . ALA A 1 175 ? 21.818 -13.525 -45.306 1.00 65.12 175 ALA A CA 1
ATOM 1360 C C . ALA A 1 175 ? 20.740 -12.870 -46.189 1.00 65.12 175 ALA A C 1
ATOM 1362 O O . ALA A 1 175 ? 19.585 -13.273 -46.120 1.00 65.12 175 ALA A O 1
ATOM 1363 N N . THR A 1 176 ? 21.103 -11.877 -47.009 1.00 63.59 176 THR A N 1
ATOM 1364 C CA . THR A 1 176 ? 20.181 -11.147 -47.903 1.00 63.59 176 THR A CA 1
ATOM 1365 C C . THR A 1 176 ? 20.159 -11.678 -49.343 1.00 63.59 176 THR A C 1
ATOM 1367 O O . THR A 1 176 ? 19.322 -11.245 -50.129 1.00 63.59 176 THR A O 1
ATOM 1370 N N . GLU A 1 177 ? 21.039 -12.626 -49.686 1.00 51.22 177 GLU A N 1
ATOM 1371 C CA . GLU A 1 177 ? 21.084 -13.331 -50.983 1.00 51.22 177 GLU A CA 1
ATOM 1372 C C . GLU A 1 177 ? 20.329 -14.682 -50.993 1.00 51.22 177 GLU A C 1
ATOM 1374 O O . GLU A 1 177 ? 20.400 -15.413 -51.982 1.00 51.22 177 GLU A O 1
ATOM 1379 N N . ARG A 1 178 ? 19.608 -15.026 -49.918 1.00 42.19 178 ARG A N 1
ATOM 1380 C CA . ARG A 1 178 ? 18.680 -16.171 -49.858 1.00 42.19 178 ARG A CA 1
ATOM 1381 C C . ARG A 1 178 ? 17.238 -15.700 -49.959 1.00 42.19 178 ARG A C 1
ATOM 1383 O O . ARG A 1 178 ? 16.454 -16.429 -50.601 1.00 42.19 178 ARG A O 1
#

Sequence (178 aa):
MRSQQQQDFEAIKNNLYAAGVSTVKAAKAQEEMFTTTLEALSEAYEGMGVNQIEAGEEPMTDVSPLVENLLAQRQAALAKQDYDAYVAAEEKLQRLDELAVVRLERQVRLLVAQQQLSSVEQQPKPGGEQPKSGGKQPWTEATLKAKYKTLEQVRQAFGISARTWKEAVKQISSATER

pLDDT: mean 72.24, std 15.02, range [36.16, 92.44]

Radius of gyration: 33.66 Å; Cα contacts (8 Å, |Δi|>4): 53; chains: 1; bounding box: 51×81×83 Å

Foldseek 3Di:
DVVVVVVVVVVVVVVVVVVVVVVVVVVVVVVVVVVVVVVVVVVVVVVVPPPDPPVPPPPPPPCVVVLVVLVVQLVVCVVVVPVVSNVVSVVVNVVVVVVVVVVVVVVVVVVVVVVVVVVVVVPPPPDDDDPPPPDPDQDDLVNCCVPQVDPVSLCVVPVDPDPDSVSSSVVVNVVVVD

Mean predicted aligned error: 21.33 Å

Secondary structure (DSSP, 8-state):
-HHHHHHHHHHHHHHHHHHHHHHHHHHHHHHHHHHHHHHHHHHHHHTS-SS------------HHHHHHHHHHHHHHHHHT-HHHHHHHHHHHHHHHHHHHHHHHHHHHHHHHHHHHHHHHSSPPTT-------S-PPP-HHHHHHHHSSHHHHHHHHT---SSHHHHHHHHHHHH--

Solvent-accessible surface area (backbone atoms only — not comparable to full-atom values): 10425 Å² total; per-residue (Å²): 113,71,68,58,55,52,51,52,49,53,52,50,51,53,50,53,50,51,50,52,54,48,51,54,50,50,52,49,51,51,50,52,52,50,51,52,52,50,50,54,50,48,54,63,47,65,75,51,58,93,74,73,84,57,87,68,75,69,79,79,70,78,53,64,71,57,50,54,51,37,53,50,47,30,52,53,16,59,76,68,70,35,61,69,55,27,52,58,27,49,55,52,52,52,52,50,52,53,49,50,52,54,49,51,53,50,51,51,52,50,52,52,49,50,53,50,51,53,52,54,72,68,43,79,60,96,80,70,74,83,78,86,67,84,68,96,69,81,76,39,60,68,58,51,42,73,73,43,70,46,72,66,52,47,25,69,75,68,75,47,92,53,91,45,63,69,50,40,33,54,53,53,52,61,64,72,76,114